Protein AF-A0A8J3EAU2-F1 (afdb_monomer_lite)

Structure (mmCIF, N/CA/C/O backbone):
data_AF-A0A8J3EAU2-F1
#
_entry.id   AF-A0A8J3EAU2-F1
#
loop_
_atom_site.group_PDB
_atom_site.id
_atom_site.type_symbol
_atom_site.label_atom_id
_atom_site.label_alt_id
_atom_site.label_comp_id
_atom_site.label_asym_id
_atom_site.label_entity_id
_atom_site.label_seq_id
_atom_site.pdbx_PDB_ins_code
_atom_site.Cartn_x
_atom_site.Cartn_y
_atom_site.Cartn_z
_atom_site.occupancy
_atom_site.B_iso_or_equiv
_atom_site.auth_seq_id
_atom_site.auth_comp_id
_atom_site.auth_asym_id
_atom_site.auth_atom_id
_atom_site.pdbx_PDB_model_num
ATOM 1 N N . MET A 1 1 ? 28.175 -6.097 4.052 1.00 49.31 1 MET A N 1
ATOM 2 C CA . MET A 1 1 ? 29.364 -5.617 4.802 1.00 49.31 1 MET A CA 1
ATOM 3 C C . MET A 1 1 ? 29.537 -6.411 6.104 1.00 49.31 1 MET A C 1
ATOM 5 O O . MET A 1 1 ? 28.562 -6.975 6.589 1.00 49.31 1 MET A O 1
ATOM 9 N N . THR A 1 2 ? 30.752 -6.514 6.657 1.00 56.84 2 THR A N 1
ATOM 10 C CA . THR A 1 2 ? 31.037 -7.210 7.935 1.00 56.84 2 THR A CA 1
ATOM 11 C C . THR A 1 2 ? 30.668 -6.339 9.136 1.00 56.84 2 THR A C 1
ATOM 13 O O . THR A 1 2 ? 31.086 -5.190 9.189 1.00 56.84 2 THR A O 1
ATOM 16 N N . ALA A 1 3 ? 29.926 -6.884 10.106 1.00 70.44 3 ALA A N 1
ATOM 17 C CA . ALA A 1 3 ? 29.539 -6.151 11.314 1.00 70.44 3 ALA A CA 1
ATOM 18 C C . ALA A 1 3 ? 30.716 -5.961 12.287 1.00 70.44 3 ALA A C 1
ATOM 20 O O . ALA A 1 3 ? 31.473 -6.904 12.548 1.00 70.44 3 ALA A O 1
ATOM 21 N N . THR A 1 4 ? 30.821 -4.774 12.878 1.00 84.69 4 THR A N 1
ATOM 22 C CA . THR A 1 4 ? 31.788 -4.456 13.935 1.00 84.69 4 THR A CA 1
ATOM 23 C C . THR A 1 4 ? 31.389 -5.163 15.233 1.00 84.69 4 THR A C 1
ATOM 25 O O . THR A 1 4 ? 30.247 -5.066 15.675 1.00 84.69 4 THR A O 1
ATOM 28 N N . ARG A 1 5 ? 32.314 -5.897 15.866 1.00 83.25 5 ARG A N 1
ATOM 29 C CA . ARG A 1 5 ? 32.071 -6.547 17.168 1.00 83.25 5 ARG A CA 1
ATOM 30 C C . ARG A 1 5 ? 32.651 -5.711 18.302 1.00 83.25 5 ARG A C 1
ATOM 32 O O . ARG A 1 5 ? 33.846 -5.432 18.298 1.00 83.25 5 ARG A O 1
ATOM 39 N N . LEU A 1 6 ? 31.816 -5.388 19.282 1.00 87.50 6 LEU A N 1
ATOM 40 C CA . LEU A 1 6 ? 32.158 -4.608 20.468 1.00 87.50 6 LEU A CA 1
ATOM 41 C C . LEU A 1 6 ? 31.925 -5.442 21.739 1.00 87.50 6 LEU A C 1
ATOM 43 O O . LEU A 1 6 ? 31.103 -6.366 21.757 1.00 87.50 6 LEU A O 1
ATOM 47 N N . ARG A 1 7 ? 32.669 -5.125 22.802 1.00 85.75 7 ARG A N 1
ATOM 48 C CA . ARG A 1 7 ? 32.515 -5.715 24.138 1.00 85.75 7 ARG A CA 1
ATOM 49 C C . ARG A 1 7 ? 32.552 -4.625 25.204 1.00 85.75 7 ARG A C 1
ATOM 51 O O . ARG A 1 7 ? 33.461 -3.800 25.158 1.00 85.75 7 ARG A O 1
ATOM 58 N N . ALA A 1 8 ? 31.604 -4.674 26.135 1.00 79.75 8 ALA A N 1
ATOM 59 C CA . ALA A 1 8 ? 31.611 -3.881 27.362 1.00 79.75 8 ALA A CA 1
ATOM 60 C C . ALA A 1 8 ? 32.767 -4.323 28.283 1.00 79.75 8 ALA A C 1
ATOM 62 O O . ALA A 1 8 ? 33.193 -5.488 28.233 1.00 79.75 8 ALA A O 1
ATOM 63 N N . THR A 1 9 ? 33.297 -3.382 29.058 1.00 81.81 9 THR A N 1
ATOM 64 C CA . THR A 1 9 ? 34.273 -3.576 30.133 1.00 81.81 9 THR A CA 1
ATOM 65 C C . THR A 1 9 ? 33.568 -3.914 31.454 1.00 81.81 9 THR A C 1
ATOM 67 O O . THR A 1 9 ? 32.358 -4.102 31.491 1.00 81.81 9 THR A O 1
ATOM 70 N N . ASP A 1 10 ? 34.320 -4.072 32.547 1.00 76.25 10 ASP A N 1
ATOM 71 C CA . ASP A 1 10 ? 33.714 -4.250 33.869 1.00 76.25 10 ASP A CA 1
ATOM 72 C C . ASP A 1 10 ? 33.200 -2.890 34.380 1.00 76.25 10 ASP A C 1
ATOM 74 O O . ASP A 1 10 ? 33.997 -2.025 34.755 1.00 76.25 10 ASP A O 1
ATOM 78 N N . GLY A 1 11 ? 31.879 -2.706 34.434 1.00 74.31 11 GLY A N 1
ATOM 79 C CA . GLY A 1 11 ? 31.237 -1.472 34.899 1.00 74.31 11 GLY A CA 1
ATOM 80 C C . GLY A 1 11 ? 30.282 -0.886 33.861 1.00 74.31 11 GLY A C 1
ATOM 81 O O . GLY A 1 11 ? 29.874 -1.581 32.948 1.00 74.31 11 GLY A O 1
ATOM 82 N N . ALA A 1 12 ? 29.896 0.381 34.036 1.00 83.56 12 ALA A N 1
ATOM 83 C CA . ALA A 1 12 ? 28.970 1.065 33.132 1.00 83.56 12 ALA A CA 1
ATOM 84 C C . ALA A 1 12 ? 29.680 1.576 31.870 1.00 83.56 12 ALA A C 1
ATOM 86 O O . ALA A 1 12 ? 30.533 2.465 31.972 1.00 83.56 12 ALA A O 1
ATOM 87 N N . ASP A 1 13 ? 29.285 1.077 30.696 1.00 85.62 13 ASP A N 1
ATOM 88 C CA . ASP A 1 13 ? 29.768 1.546 29.397 1.00 85.62 13 ASP A CA 1
ATOM 89 C C . ASP A 1 13 ? 28.724 2.383 28.632 1.00 85.62 13 ASP A C 1
ATOM 91 O O . ASP A 1 13 ? 27.511 2.295 28.834 1.00 85.62 13 ASP A O 1
ATOM 95 N N . SER A 1 14 ? 29.200 3.229 27.714 1.00 87.75 14 SER A N 1
ATOM 96 C CA . SER A 1 14 ? 28.341 4.007 26.815 1.00 87.75 14 SER A CA 1
ATOM 97 C C . SER A 1 14 ? 28.813 3.870 25.374 1.00 87.75 14 SER A C 1
ATOM 99 O O . SER A 1 14 ? 29.964 4.182 25.056 1.00 87.75 14 SER A O 1
ATOM 101 N N . PHE A 1 15 ? 27.921 3.401 24.500 1.00 88.56 15 PHE A N 1
ATOM 102 C CA . PHE A 1 15 ? 28.188 3.199 23.080 1.00 88.56 15 PHE A CA 1
ATOM 103 C C . PHE A 1 15 ? 27.396 4.216 22.254 1.00 88.56 15 PHE A C 1
ATOM 105 O O . PHE A 1 15 ? 26.166 4.181 22.211 1.00 88.56 15 PHE A O 1
ATOM 112 N N . ALA A 1 16 ? 28.107 5.122 21.586 1.00 86.44 16 ALA A N 1
ATOM 113 C CA . ALA A 1 16 ? 27.508 6.122 20.711 1.00 86.44 16 ALA A CA 1
ATOM 114 C C . ALA A 1 16 ? 27.611 5.687 19.247 1.00 86.44 16 ALA A C 1
ATOM 116 O O . ALA A 1 16 ? 28.679 5.262 18.808 1.00 86.44 16 ALA A O 1
ATOM 117 N N . PHE A 1 17 ? 26.511 5.839 18.515 1.00 82.69 17 PHE A N 1
ATOM 118 C CA . PHE A 1 17 ? 26.406 5.515 17.098 1.00 82.69 17 PHE A CA 1
ATOM 119 C C . PHE A 1 17 ? 25.820 6.701 16.327 1.00 82.69 17 PHE A C 1
ATOM 121 O O . PHE A 1 17 ? 24.907 7.385 16.801 1.00 82.69 17 PHE A O 1
ATOM 128 N N . ALA A 1 18 ? 26.351 6.944 15.135 1.00 78.81 18 ALA A N 1
ATOM 129 C CA . ALA A 1 18 ? 25.904 7.961 14.199 1.00 78.81 18 ALA A CA 1
ATOM 130 C C . ALA A 1 18 ? 25.488 7.320 12.871 1.00 78.81 18 ALA A C 1
ATOM 132 O O . ALA A 1 18 ? 26.007 6.278 12.483 1.00 78.81 18 ALA A O 1
ATOM 133 N N . ALA A 1 19 ? 24.557 7.957 12.158 1.00 72.88 19 ALA A N 1
ATOM 134 C CA . ALA A 1 19 ? 24.123 7.482 10.847 1.00 72.88 19 ALA A CA 1
ATOM 135 C C . ALA A 1 19 ? 25.327 7.244 9.912 1.00 72.88 19 ALA A C 1
ATOM 137 O O . ALA A 1 19 ? 26.183 8.122 9.764 1.00 72.88 19 ALA A O 1
ATOM 138 N N . GLY A 1 20 ? 25.379 6.067 9.289 1.00 74.81 20 GLY A N 1
ATOM 139 C CA . GLY A 1 20 ? 26.486 5.597 8.457 1.00 74.81 20 GLY A CA 1
ATOM 140 C C . GLY A 1 20 ? 27.538 4.744 9.178 1.00 74.81 20 GLY A C 1
ATOM 141 O O . GLY A 1 20 ? 28.442 4.238 8.509 1.00 74.81 20 GLY A O 1
ATOM 142 N N . ASP A 1 21 ? 27.439 4.545 10.497 1.00 80.19 21 ASP A N 1
ATOM 143 C CA . ASP A 1 21 ? 28.338 3.653 11.253 1.00 80.19 21 ASP A CA 1
ATOM 144 C C . ASP A 1 21 ? 28.083 2.157 10.961 1.00 80.19 21 ASP A C 1
ATOM 146 O O . ASP A 1 21 ? 28.929 1.299 11.246 1.00 80.19 21 ASP A O 1
ATOM 150 N N . GLY A 1 22 ? 26.947 1.825 10.342 1.00 79.94 22 GLY A N 1
ATOM 151 C CA . GLY A 1 22 ? 26.627 0.497 9.843 1.00 79.94 22 GLY A CA 1
ATOM 152 C C . GLY A 1 22 ? 26.307 -0.522 10.939 1.00 79.94 22 GLY A C 1
ATOM 153 O O . GLY A 1 22 ? 25.713 -0.235 11.979 1.00 79.94 22 GLY A O 1
ATOM 154 N N . ARG A 1 23 ? 26.654 -1.789 10.704 1.00 85.50 23 ARG A N 1
ATOM 155 C CA . ARG A 1 23 ? 26.230 -2.892 11.582 1.00 85.50 23 ARG A CA 1
ATOM 156 C C . ARG A 1 23 ? 27.198 -3.082 12.749 1.00 85.50 23 ARG A C 1
ATOM 158 O O . ARG A 1 23 ? 28.385 -3.333 12.532 1.00 85.50 23 ARG A O 1
ATOM 165 N N . ALA A 1 24 ? 26.678 -3.120 13.972 1.00 87.00 24 ALA A N 1
ATOM 166 C CA . ALA A 1 24 ? 27.422 -3.464 15.180 1.00 87.00 24 ALA A CA 1
ATOM 167 C C . ALA A 1 24 ? 26.793 -4.643 15.945 1.00 87.00 24 ALA A C 1
ATOM 169 O O . ALA A 1 24 ? 25.589 -4.893 15.882 1.00 87.00 24 ALA A O 1
ATOM 170 N N . VAL A 1 25 ? 27.616 -5.385 16.689 1.00 87.69 25 VAL A N 1
ATOM 171 C CA . VAL A 1 25 ? 27.178 -6.426 17.631 1.00 87.69 25 VAL A CA 1
ATOM 172 C C . VAL A 1 25 ? 27.886 -6.224 18.965 1.00 87.69 25 VAL A C 1
ATOM 174 O O . VAL A 1 25 ? 29.115 -6.301 19.009 1.00 87.69 25 VAL A O 1
ATOM 177 N N . ILE A 1 26 ? 27.129 -6.031 20.047 1.00 89.75 26 ILE A N 1
ATOM 178 C CA . ILE A 1 26 ? 27.661 -5.941 21.415 1.00 89.75 26 ILE A CA 1
ATOM 179 C C . ILE A 1 26 ? 27.344 -7.250 22.134 1.00 89.75 26 ILE A C 1
ATOM 181 O O . ILE A 1 26 ? 26.183 -7.586 22.330 1.00 89.75 26 ILE A O 1
ATOM 185 N N . THR A 1 27 ? 28.366 -8.032 22.486 1.00 83.81 27 THR A N 1
ATOM 186 C CA . THR A 1 27 ? 28.166 -9.430 22.930 1.00 83.81 27 THR A CA 1
ATOM 187 C C . THR A 1 27 ? 27.911 -9.622 24.429 1.00 83.81 27 THR A C 1
ATOM 189 O O . THR A 1 27 ? 27.733 -10.759 24.855 1.00 83.81 27 THR A O 1
ATOM 192 N N . ASN A 1 28 ? 27.965 -8.558 25.230 1.00 85.50 28 ASN A N 1
ATOM 193 C CA . ASN A 1 28 ? 27.852 -8.600 26.694 1.00 85.50 28 ASN A CA 1
ATOM 194 C C . ASN A 1 28 ? 27.227 -7.318 27.268 1.00 85.50 28 ASN A C 1
ATOM 196 O O . ASN A 1 28 ? 27.678 -6.843 28.299 1.00 85.50 28 ASN A O 1
ATOM 200 N N . PHE A 1 29 ? 26.247 -6.750 26.566 1.00 89.62 29 PHE A N 1
ATOM 201 C CA . PHE A 1 29 ? 25.547 -5.549 27.018 1.00 89.62 29 PHE A CA 1
ATOM 202 C C . PHE A 1 29 ? 24.717 -5.851 28.276 1.00 89.62 29 PHE A C 1
ATOM 204 O O . PHE A 1 29 ? 23.877 -6.754 28.248 1.00 89.62 29 PHE A O 1
ATOM 211 N N . GLU A 1 30 ? 24.934 -5.106 29.358 1.00 87.50 30 GLU A N 1
ATOM 212 C CA . GLU A 1 30 ? 24.215 -5.251 30.625 1.00 87.50 30 GLU A CA 1
ATOM 213 C C . GLU A 1 30 ? 23.144 -4.159 30.780 1.00 87.50 30 GLU A C 1
ATOM 215 O O . GLU A 1 30 ? 23.428 -2.978 30.976 1.00 87.50 30 GLU A O 1
ATOM 220 N N . VAL A 1 31 ? 21.871 -4.557 30.702 1.00 83.75 31 VAL A N 1
ATOM 221 C CA . VAL A 1 31 ? 20.730 -3.636 30.813 1.00 83.75 31 VAL A CA 1
ATOM 222 C C . VAL A 1 31 ? 20.717 -2.958 32.183 1.00 83.75 31 VAL A C 1
ATOM 224 O O . VAL A 1 31 ? 20.753 -3.620 33.218 1.00 83.75 31 VAL A O 1
ATOM 227 N N . GLY A 1 32 ? 20.608 -1.628 32.188 1.00 79.94 32 GLY A N 1
ATOM 228 C CA . GLY A 1 32 ? 20.618 -0.823 33.411 1.00 79.94 32 GLY A CA 1
ATOM 229 C C . GLY A 1 32 ? 22.017 -0.479 33.931 1.00 79.94 32 GLY A C 1
ATOM 230 O O . GLY A 1 32 ? 22.116 0.316 34.867 1.00 79.94 32 GLY A O 1
ATOM 231 N N . VAL A 1 33 ? 23.069 -1.023 33.314 1.00 83.75 33 VAL A N 1
ATOM 232 C CA . VAL A 1 33 ? 24.478 -0.695 33.578 1.00 83.75 33 VAL A CA 1
ATOM 233 C C . VAL A 1 33 ? 25.083 0.010 32.364 1.00 83.75 33 VAL A C 1
ATOM 235 O O . VAL A 1 33 ? 25.618 1.108 32.507 1.00 83.75 33 VAL A O 1
ATOM 238 N N . ASP A 1 34 ? 24.909 -0.568 31.177 1.00 88.94 34 ASP A N 1
ATOM 239 C CA . ASP A 1 34 ? 25.368 -0.021 29.903 1.00 88.94 34 ASP A CA 1
ATOM 240 C C . ASP A 1 34 ? 24.315 0.871 29.234 1.00 88.94 34 ASP A C 1
ATOM 242 O O . ASP A 1 34 ? 23.118 0.792 29.523 1.00 88.94 34 ASP A O 1
ATOM 246 N N . SER A 1 35 ? 24.762 1.715 28.300 1.00 89.25 35 SER A N 1
ATOM 247 C CA . SER A 1 35 ? 23.902 2.639 27.550 1.00 89.25 35 SER A CA 1
ATOM 248 C C . SER A 1 35 ? 24.251 2.733 26.061 1.00 89.25 35 SER A C 1
ATOM 250 O O . SER A 1 35 ? 25.411 2.607 25.663 1.00 89.25 35 SER A O 1
ATOM 252 N N . LEU A 1 36 ? 23.238 2.992 25.235 1.00 88.88 36 LEU A N 1
ATOM 253 C CA . LEU A 1 36 ? 23.335 3.320 23.812 1.00 88.88 36 LEU A CA 1
ATOM 254 C C . LEU A 1 36 ? 22.959 4.791 23.581 1.00 88.88 36 LEU A C 1
ATOM 256 O O . LEU A 1 36 ? 22.114 5.335 24.286 1.00 88.88 36 LEU A O 1
ATOM 260 N N . ALA A 1 37 ? 23.547 5.429 22.569 1.00 81.62 37 ALA A N 1
ATOM 261 C CA . ALA A 1 37 ? 23.167 6.777 22.143 1.00 81.62 37 ALA A CA 1
ATOM 262 C C . ALA A 1 37 ? 23.139 6.893 20.610 1.00 81.62 37 ALA A C 1
ATOM 264 O O . ALA A 1 37 ? 24.167 6.695 19.964 1.00 81.62 37 ALA A O 1
ATOM 265 N N . SER A 1 38 ? 21.988 7.264 20.036 1.00 69.00 38 SER A N 1
ATOM 266 C CA . SER A 1 38 ? 21.753 7.390 18.582 1.00 69.00 38 SER A CA 1
ATOM 267 C C . SER A 1 38 ? 21.760 8.830 18.045 1.00 69.00 38 SER A C 1
ATOM 269 O O . SER A 1 38 ? 21.037 9.152 17.101 1.00 69.00 38 SER A O 1
ATOM 271 N N . GLY A 1 39 ? 22.534 9.741 18.642 1.00 61.12 39 GLY A N 1
ATOM 272 C CA . GLY A 1 39 ? 22.592 11.138 18.186 1.00 61.12 39 GLY A CA 1
ATOM 273 C C . GLY A 1 39 ? 21.199 11.802 18.057 1.00 61.12 39 GLY A C 1
ATOM 274 O O . GLY A 1 39 ? 20.308 11.501 18.849 1.00 61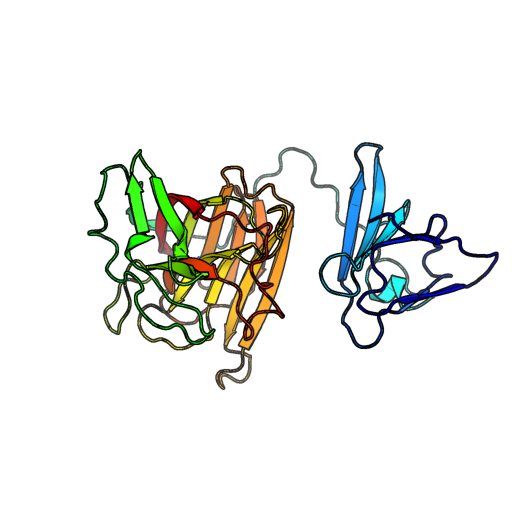.12 39 GLY A O 1
ATOM 275 N N . PRO A 1 40 ? 20.975 12.722 17.096 1.00 50.88 40 PRO A N 1
ATOM 276 C CA . PRO A 1 40 ? 19.679 13.387 16.909 1.00 50.88 40 PRO A CA 1
ATOM 277 C C . PRO A 1 40 ? 18.624 12.511 16.208 1.00 50.88 40 PRO A C 1
ATOM 279 O O . PRO A 1 40 ? 17.483 12.945 16.060 1.00 50.88 40 PRO A O 1
ATOM 282 N N . TYR A 1 41 ? 18.991 11.312 15.751 1.00 51.06 41 TYR A N 1
ATOM 283 C CA . TYR A 1 41 ? 18.098 10.419 15.024 1.00 51.06 41 TYR A CA 1
ATOM 284 C C . TYR A 1 41 ? 17.351 9.535 16.026 1.00 51.06 41 TYR A C 1
ATOM 286 O O . TYR A 1 41 ? 17.941 8.940 16.931 1.00 51.06 41 TYR A O 1
ATOM 294 N N . GLY A 1 42 ? 16.024 9.487 15.914 1.00 55.47 42 GLY A N 1
ATOM 295 C CA . GLY A 1 42 ? 15.215 8.625 16.766 1.00 55.47 42 GLY A CA 1
ATOM 296 C C . GLY A 1 42 ? 15.585 7.159 16.540 1.00 55.47 42 GLY A C 1
ATOM 297 O O . GLY A 1 42 ? 15.490 6.681 15.416 1.00 55.47 42 GLY A O 1
ATOM 298 N N . ALA A 1 43 ? 16.008 6.452 17.588 1.00 63.19 43 ALA A N 1
ATOM 299 C CA . ALA A 1 43 ? 16.231 5.015 17.516 1.00 63.19 43 ALA A CA 1
ATOM 300 C C . ALA A 1 43 ? 14.937 4.215 17.703 1.00 63.19 43 ALA A C 1
ATOM 302 O O . ALA A 1 43 ? 14.033 4.625 18.435 1.00 63.19 43 ALA A O 1
ATOM 303 N N . VAL A 1 44 ? 14.884 3.038 17.083 1.00 64.25 44 VAL A N 1
ATOM 304 C CA . VAL A 1 44 ? 13.821 2.042 17.268 1.00 64.25 44 VAL A CA 1
ATOM 305 C C . VAL A 1 44 ? 14.432 0.782 17.870 1.00 64.25 44 VAL A C 1
ATOM 307 O O . VAL A 1 44 ? 15.483 0.319 17.423 1.00 64.25 44 VAL A O 1
ATOM 310 N N . VAL A 1 45 ? 13.762 0.215 18.874 1.00 62.09 45 VAL A N 1
ATOM 311 C CA . VAL A 1 45 ? 14.174 -1.029 19.535 1.00 62.09 45 VAL A CA 1
ATOM 312 C C . VAL A 1 45 ? 13.220 -2.148 19.173 1.00 62.09 45 VAL A C 1
ATOM 314 O O . VAL A 1 45 ? 12.008 -1.983 19.271 1.00 62.09 45 VAL A O 1
ATOM 317 N N . ARG A 1 46 ? 13.778 -3.285 18.763 1.00 59.53 46 ARG A N 1
ATOM 318 C CA . ARG A 1 46 ? 13.055 -4.531 18.492 1.00 59.53 46 ARG A CA 1
ATOM 319 C C . ARG A 1 46 ? 13.735 -5.693 19.185 1.00 59.53 46 ARG A C 1
ATOM 321 O O . ARG A 1 46 ? 14.929 -5.640 19.444 1.00 59.53 46 ARG A O 1
ATOM 328 N N . GLU A 1 47 ? 13.006 -6.767 19.419 1.00 56.41 47 GLU A N 1
ATOM 329 C CA . GLU A 1 47 ? 13.564 -8.049 19.835 1.00 56.41 47 GLU A CA 1
ATOM 330 C C . GLU A 1 47 ? 13.359 -9.068 18.720 1.00 56.41 47 GLU A C 1
ATOM 332 O O . GLU A 1 47 ? 12.290 -9.124 18.123 1.00 56.41 47 GLU A O 1
ATOM 337 N N . VAL A 1 48 ? 14.389 -9.862 18.438 1.00 54.91 48 VAL A N 1
ATOM 338 C CA . VAL A 1 48 ? 14.331 -10.973 17.488 1.00 54.91 48 VAL A CA 1
ATOM 339 C C . VAL A 1 48 ? 14.748 -12.243 18.209 1.00 54.91 48 VAL A C 1
ATOM 341 O O . VAL A 1 48 ? 15.876 -12.337 18.693 1.00 54.91 48 VAL A O 1
ATOM 344 N N . ILE A 1 49 ? 13.877 -13.245 18.249 1.00 53.66 49 ILE A N 1
ATOM 345 C CA . ILE A 1 49 ? 14.231 -14.575 18.751 1.00 53.66 49 ILE A CA 1
ATOM 346 C C . ILE A 1 49 ? 14.882 -15.350 17.606 1.00 53.66 49 ILE A C 1
ATOM 348 O O . ILE A 1 49 ? 14.270 -15.585 16.567 1.00 53.66 49 ILE A O 1
ATOM 352 N N . ARG A 1 50 ? 16.151 -15.735 17.765 1.00 49.47 50 ARG A N 1
ATOM 353 C CA . ARG A 1 50 ? 16.847 -16.544 16.757 1.00 49.47 50 ARG A CA 1
ATOM 354 C C . ARG A 1 50 ? 16.400 -18.002 16.802 1.00 49.47 50 ARG A C 1
ATOM 356 O O . ARG A 1 50 ? 15.933 -18.494 17.823 1.00 49.47 50 ARG A O 1
ATOM 363 N N . ALA A 1 51 ? 16.652 -18.729 15.713 1.00 30.02 51 ALA A N 1
ATOM 364 C CA . ALA A 1 51 ? 16.393 -20.169 15.604 1.00 30.02 51 ALA A CA 1
ATOM 365 C C . ALA A 1 51 ? 17.117 -21.031 16.666 1.00 30.02 51 ALA A C 1
ATOM 367 O O . ALA A 1 51 ? 16.734 -22.176 16.890 1.00 30.02 51 ALA A O 1
ATOM 368 N N . ASP A 1 52 ? 18.155 -20.500 17.322 1.00 48.44 52 ASP A N 1
ATOM 369 C CA . ASP A 1 52 ? 18.850 -21.130 18.454 1.00 48.44 52 ASP A CA 1
ATOM 370 C C . ASP A 1 52 ? 18.207 -20.819 19.824 1.00 48.44 52 ASP A C 1
ATOM 372 O O . ASP A 1 52 ? 18.715 -21.255 20.858 1.00 48.44 52 ASP A O 1
ATOM 376 N N . GLY A 1 53 ? 17.087 -20.090 19.838 1.00 50.47 53 GLY A N 1
ATOM 377 C CA . GLY A 1 53 ? 16.344 -19.692 21.032 1.00 50.47 53 GLY A CA 1
ATOM 378 C C . GLY A 1 53 ? 16.970 -18.532 21.808 1.00 50.47 53 GLY A C 1
ATOM 379 O O . GLY A 1 53 ? 16.448 -18.167 22.859 1.00 50.47 53 GLY A O 1
ATOM 380 N N . VAL A 1 54 ? 18.076 -17.946 21.331 1.00 61.56 54 VAL A N 1
ATOM 381 C CA . VAL A 1 54 ? 18.702 -16.796 21.991 1.00 61.56 54 VAL A CA 1
ATOM 382 C C . VAL A 1 54 ? 18.043 -15.509 21.482 1.00 61.56 54 VAL A C 1
ATOM 384 O O . VAL A 1 54 ? 18.135 -15.216 20.283 1.00 61.56 54 VAL A O 1
ATOM 387 N N . PRO A 1 55 ? 17.396 -14.714 22.354 1.00 69.00 55 PRO A N 1
ATOM 388 C CA . PRO A 1 55 ? 16.831 -13.440 21.943 1.00 69.00 55 PRO A CA 1
ATOM 389 C C . PRO A 1 55 ? 17.947 -12.463 21.580 1.00 69.00 55 PRO A C 1
ATOM 391 O O . PRO A 1 55 ? 19.043 -12.490 22.143 1.00 69.00 55 PRO A O 1
ATOM 394 N N . VAL A 1 56 ? 17.687 -11.607 20.604 1.00 73.62 56 VAL A N 1
ATOM 395 C CA . VAL A 1 56 ? 18.591 -10.552 20.169 1.00 73.62 56 VAL A CA 1
ATOM 396 C C . VAL A 1 56 ? 17.804 -9.266 20.053 1.00 73.62 56 VAL A C 1
ATOM 398 O O . VAL A 1 56 ? 17.029 -9.091 19.116 1.00 73.62 56 VAL A O 1
ATOM 401 N N . THR A 1 57 ? 18.058 -8.325 20.953 1.00 82.44 57 THR A N 1
ATOM 402 C CA . THR A 1 57 ? 17.561 -6.964 20.780 1.00 82.44 57 THR A CA 1
ATOM 403 C C . THR A 1 57 ? 18.299 -6.274 19.631 1.00 82.44 57 THR A C 1
ATOM 405 O O . THR A 1 57 ? 19.528 -6.292 19.555 1.00 82.44 57 THR A O 1
ATOM 408 N N . ILE A 1 58 ? 17.550 -5.667 18.718 1.00 80.44 58 ILE A N 1
ATOM 409 C CA . ILE A 1 58 ? 18.034 -4.833 17.625 1.00 80.44 58 ILE A CA 1
ATOM 410 C C . ILE A 1 58 ? 17.704 -3.380 17.953 1.00 80.44 58 ILE A C 1
ATOM 412 O O . ILE A 1 58 ? 16.539 -3.018 18.093 1.00 80.44 58 ILE A O 1
ATOM 416 N N . TYR A 1 59 ? 18.734 -2.548 18.037 1.00 83.44 59 TYR A N 1
ATOM 417 C CA . TYR A 1 59 ? 18.634 -1.102 18.185 1.00 83.44 59 TYR A CA 1
ATOM 418 C C . TYR A 1 59 ? 19.013 -0.461 16.846 1.00 83.44 59 TYR A C 1
ATOM 420 O O . TYR A 1 59 ? 20.181 -0.473 16.453 1.00 83.44 59 TYR A O 1
ATOM 428 N N . ARG A 1 60 ? 18.018 0.030 16.102 1.00 80.44 60 ARG A N 1
ATOM 429 C CA . ARG A 1 60 ? 18.215 0.717 14.818 1.00 80.44 60 ARG A CA 1
ATOM 430 C C . ARG A 1 60 ? 18.343 2.212 15.074 1.00 80.44 60 ARG A C 1
ATOM 432 O O . ARG A 1 60 ? 17.455 2.786 15.695 1.00 80.44 60 ARG A O 1
ATOM 439 N N . TYR A 1 61 ? 19.428 2.817 14.600 1.00 74.50 61 TYR A N 1
ATOM 440 C CA . TYR A 1 61 ? 19.801 4.207 14.904 1.00 74.50 61 TYR A CA 1
ATOM 441 C C . TYR A 1 61 ? 19.963 5.089 13.654 1.00 74.50 61 TYR A C 1
ATOM 443 O O . TYR A 1 61 ? 20.406 6.232 13.752 1.00 74.50 61 TYR A O 1
ATOM 451 N N . GLY A 1 62 ? 19.597 4.561 12.487 1.00 64.44 62 GLY A N 1
ATOM 452 C CA . GLY A 1 62 ? 19.682 5.227 11.192 1.00 64.44 62 GLY A CA 1
ATOM 453 C C . GLY A 1 62 ? 18.973 4.424 10.099 1.00 64.44 62 GLY A C 1
ATOM 454 O O . GLY A 1 62 ? 18.205 3.499 10.388 1.00 64.44 62 GLY A O 1
ATOM 455 N N . TRP A 1 63 ? 19.234 4.783 8.843 1.00 60.34 63 TRP A N 1
ATOM 456 C CA . TRP A 1 63 ? 18.659 4.135 7.661 1.00 60.34 63 TRP A CA 1
ATOM 457 C C . TRP A 1 63 ? 19.572 3.017 7.137 1.00 60.34 63 TRP A C 1
ATOM 459 O O . TRP A 1 63 ? 20.772 2.996 7.408 1.00 60.34 63 TRP A O 1
ATOM 469 N N . GLY A 1 64 ? 19.012 2.078 6.371 1.00 67.31 64 GLY A N 1
ATOM 470 C CA . GLY A 1 64 ? 19.779 0.980 5.774 1.00 67.31 64 GLY A CA 1
ATOM 471 C C . GLY A 1 64 ? 20.440 0.066 6.816 1.00 67.31 64 GLY A C 1
ATOM 472 O O . GLY A 1 64 ? 19.759 -0.597 7.598 1.00 67.31 64 GLY A O 1
ATOM 473 N N . ASP A 1 65 ? 21.775 0.021 6.813 1.00 72.12 65 ASP A N 1
ATOM 474 C CA . ASP A 1 65 ? 22.593 -0.930 7.581 1.00 72.12 65 ASP A CA 1
ATOM 475 C C . ASP A 1 65 ? 22.902 -0.510 9.034 1.00 72.12 65 ASP A C 1
ATOM 477 O O . ASP A 1 65 ? 23.602 -1.238 9.744 1.00 72.12 65 ASP A O 1
ATOM 481 N N . ASP A 1 66 ? 22.374 0.621 9.501 1.00 80.38 66 ASP A N 1
ATOM 482 C CA . ASP A 1 66 ? 22.649 1.204 10.822 1.00 80.38 66 ASP A CA 1
ATOM 483 C C . ASP A 1 66 ? 21.889 0.497 11.958 1.00 80.38 66 ASP A C 1
ATOM 485 O O . ASP A 1 66 ? 20.851 0.951 12.459 1.00 80.38 66 ASP A O 1
ATOM 489 N N . VAL A 1 67 ? 22.413 -0.657 12.378 1.00 84.25 67 VAL A N 1
ATOM 490 C CA . VAL A 1 67 ? 21.825 -1.488 13.438 1.00 84.25 67 VAL A CA 1
ATOM 491 C C . VAL A 1 67 ? 22.857 -1.969 14.449 1.00 84.25 67 VAL A C 1
ATOM 493 O O . VAL A 1 67 ? 23.920 -2.476 14.094 1.00 84.25 67 VAL A O 1
ATOM 496 N N . VAL A 1 68 ? 22.504 -1.906 15.731 1.00 88.38 68 VAL A N 1
ATOM 497 C CA . VAL A 1 68 ? 23.213 -2.589 16.817 1.00 88.38 68 VAL A CA 1
ATOM 498 C C . VAL A 1 68 ? 22.426 -3.833 17.200 1.00 88.38 68 VAL A C 1
ATOM 500 O O . VAL A 1 68 ? 21.231 -3.766 17.469 1.00 88.38 68 VAL A O 1
ATOM 503 N N . ARG A 1 69 ? 23.092 -4.985 17.244 1.00 88.50 69 ARG A N 1
ATOM 504 C CA . ARG A 1 69 ? 22.526 -6.236 17.759 1.00 88.50 69 ARG A CA 1
ATOM 505 C C . ARG A 1 69 ? 23.078 -6.514 19.150 1.00 88.50 69 ARG A C 1
ATOM 507 O O . ARG A 1 69 ? 24.295 -6.497 19.337 1.00 88.50 69 ARG A O 1
ATOM 514 N N . LEU A 1 70 ? 22.193 -6.844 20.080 1.00 88.62 70 LEU A N 1
ATOM 515 C CA . LEU A 1 70 ? 22.487 -7.173 21.470 1.00 88.62 70 LEU A CA 1
ATOM 516 C C . LEU A 1 70 ? 22.039 -8.619 21.751 1.00 88.62 70 LEU A C 1
ATOM 518 O O . LEU A 1 70 ? 20.901 -8.855 22.162 1.00 88.62 70 LEU A O 1
ATOM 522 N N . PRO A 1 71 ? 22.879 -9.627 21.464 1.00 83.00 71 PRO A N 1
ATOM 523 C CA . PRO A 1 71 ? 22.524 -11.013 21.726 1.00 83.00 71 PRO A CA 1
ATOM 524 C C . PRO A 1 71 ? 22.370 -11.279 23.224 1.00 83.00 71 PRO A C 1
ATOM 526 O O . PRO A 1 71 ? 23.211 -10.862 24.014 1.00 83.00 71 PRO A O 1
ATOM 529 N N . GLY A 1 72 ? 21.322 -12.008 23.597 1.00 79.56 72 GLY A N 1
ATOM 530 C CA . GLY A 1 72 ? 20.968 -12.310 24.984 1.00 79.56 72 GLY A CA 1
ATOM 531 C C . GLY A 1 72 ? 20.213 -11.190 25.703 1.00 79.56 72 GLY A C 1
ATOM 532 O O . GLY A 1 72 ? 19.837 -11.382 26.855 1.00 79.56 72 GLY A O 1
ATOM 533 N N . VAL A 1 73 ? 19.980 -10.050 25.044 1.00 81.88 73 VAL A N 1
ATOM 534 C CA . VAL A 1 73 ? 19.136 -8.966 25.560 1.00 81.88 73 VAL A CA 1
ATOM 535 C C . VAL A 1 73 ? 17.717 -9.141 25.020 1.00 81.88 73 VAL A C 1
ATOM 537 O O . VAL A 1 73 ? 17.539 -9.467 23.845 1.00 81.88 73 VAL A O 1
ATOM 540 N N . SER A 1 74 ? 16.728 -8.960 25.897 1.00 81.00 74 SER A N 1
ATOM 541 C CA . SER A 1 74 ? 15.299 -9.143 25.620 1.00 81.00 74 SER A CA 1
ATOM 542 C C . SER A 1 74 ? 14.434 -8.295 26.557 1.00 81.00 74 SER A C 1
ATOM 544 O O . SER A 1 74 ? 14.858 -7.990 27.672 1.00 81.00 74 SER A O 1
ATOM 546 N N . GLY A 1 75 ? 13.203 -7.978 26.158 1.00 73.88 75 GLY A N 1
ATOM 547 C CA . GLY A 1 75 ? 12.174 -7.343 26.980 1.00 73.88 75 GLY A CA 1
ATOM 548 C C . GLY A 1 75 ? 12.476 -5.890 27.336 1.00 73.88 75 GLY A C 1
ATOM 549 O O . GLY A 1 75 ? 12.043 -5.419 28.384 1.00 73.88 75 GLY A O 1
ATOM 550 N N . VAL A 1 76 ? 13.257 -5.200 26.502 1.00 72.31 76 VAL A N 1
ATOM 551 C CA . VAL A 1 76 ? 13.763 -3.850 26.776 1.00 72.31 76 VAL A CA 1
ATOM 552 C C . VAL A 1 76 ? 13.168 -2.809 25.837 1.00 72.31 76 VAL A C 1
ATOM 554 O O . VAL A 1 76 ? 13.048 -3.032 24.633 1.00 72.31 76 VAL A O 1
ATOM 557 N N . THR A 1 77 ? 12.833 -1.642 26.383 1.00 75.94 77 THR A N 1
ATOM 558 C CA . THR A 1 77 ? 12.464 -0.465 25.592 1.00 75.94 77 THR A CA 1
ATOM 559 C C . THR A 1 77 ? 13.702 0.321 25.164 1.00 75.94 77 THR A C 1
ATOM 561 O O . THR A 1 77 ? 14.797 0.166 25.708 1.00 75.94 77 THR A O 1
ATOM 564 N N . ARG A 1 78 ? 13.511 1.239 24.213 1.00 78.69 78 ARG A N 1
ATOM 565 C CA . ARG A 1 78 ? 14.508 2.254 23.850 1.00 78.69 78 ARG A CA 1
ATOM 566 C C . ARG A 1 78 ? 15.041 3.007 25.059 1.00 78.69 78 ARG A C 1
ATOM 568 O O . ARG A 1 78 ? 16.249 3.111 25.228 1.00 78.69 78 ARG A O 1
ATOM 575 N N . GLU A 1 79 ? 14.147 3.488 25.910 1.00 77.56 79 GLU A N 1
ATOM 576 C CA . GLU A 1 79 ? 14.512 4.296 27.074 1.00 77.56 79 GLU A CA 1
ATOM 577 C C . GLU A 1 79 ? 15.412 3.518 28.036 1.00 77.56 79 GLU A C 1
ATOM 579 O O . GLU A 1 79 ? 16.325 4.097 28.610 1.00 77.56 79 GLU A O 1
ATOM 584 N N . GLN A 1 80 ? 15.216 2.204 28.166 1.00 76.75 80 GLN A N 1
ATOM 585 C CA . GLN A 1 80 ? 16.046 1.352 29.024 1.00 76.75 80 GLN A CA 1
ATOM 586 C C . GLN A 1 80 ? 17.430 1.067 28.446 1.00 76.75 80 GLN A C 1
ATOM 588 O O . GLN A 1 80 ? 18.369 0.825 29.200 1.00 76.75 80 GLN A O 1
ATOM 593 N N . LEU A 1 81 ? 17.557 1.080 27.119 1.00 84.25 81 LEU A N 1
ATOM 594 C CA . LEU A 1 81 ? 18.853 0.985 26.458 1.00 84.25 81 LEU A CA 1
ATOM 595 C C . LEU A 1 81 ? 19.593 2.324 26.458 1.00 84.25 81 LEU A C 1
ATOM 597 O O . LEU A 1 81 ? 20.815 2.329 26.413 1.00 84.25 81 LEU A O 1
ATOM 601 N N . GLU A 1 82 ? 18.879 3.447 26.509 1.00 83.44 82 GLU A N 1
ATOM 602 C CA . GLU A 1 82 ? 19.470 4.791 26.489 1.00 83.44 82 GLU A CA 1
ATOM 603 C C . GLU A 1 82 ? 19.729 5.358 27.896 1.00 83.44 82 GLU A C 1
ATOM 605 O O . GLU A 1 82 ? 20.603 6.211 28.059 1.00 83.44 82 GLU A O 1
ATOM 610 N N . GLN A 1 83 ? 19.005 4.892 28.923 1.00 76.25 83 GLN A N 1
ATOM 611 C CA . GLN A 1 83 ? 19.115 5.382 30.299 1.00 76.25 83 GLN A CA 1
ATOM 612 C C . GLN A 1 83 ? 19.390 4.257 31.314 1.00 76.25 83 GLN A C 1
ATOM 614 O O . GLN A 1 83 ? 18.513 3.429 31.579 1.00 76.25 83 GLN A O 1
ATOM 619 N N . PRO A 1 84 ? 20.562 4.255 31.976 1.00 65.19 84 PRO A N 1
ATOM 620 C CA . PRO A 1 84 ? 20.841 3.300 33.041 1.00 65.19 84 PRO A CA 1
ATOM 621 C C . PRO A 1 84 ? 19.944 3.568 34.267 1.00 65.19 84 PRO A C 1
ATOM 623 O O . PRO A 1 84 ? 19.994 4.646 34.862 1.00 65.19 84 PRO A O 1
ATOM 626 N N . GLY A 1 85 ? 19.110 2.583 34.643 1.00 55.09 85 GLY A N 1
ATOM 627 C CA . GLY A 1 85 ? 18.293 2.595 35.873 1.00 55.09 85 GLY A CA 1
ATOM 628 C C . GLY A 1 85 ? 16.778 2.346 35.734 1.00 55.09 85 GLY A C 1
ATOM 629 O O . GLY A 1 85 ? 16.089 2.312 36.755 1.00 55.09 85 GLY A O 1
ATOM 630 N N . GLY A 1 86 ? 16.230 2.161 34.526 1.00 47.69 86 GLY A N 1
ATOM 631 C CA . GLY A 1 86 ? 14.796 1.887 34.318 1.00 47.69 86 GLY A CA 1
ATOM 632 C C . GLY A 1 86 ? 14.412 0.410 34.514 1.00 47.69 86 GLY A C 1
ATOM 633 O O . GLY A 1 86 ? 14.855 -0.450 33.755 1.00 47.69 86 GLY A O 1
ATOM 634 N N . ALA A 1 87 ? 13.570 0.094 35.506 1.00 41.62 87 ALA A N 1
ATOM 635 C CA . ALA A 1 87 ? 13.079 -1.273 35.730 1.00 41.62 87 ALA A CA 1
ATOM 636 C C . ALA A 1 87 ? 12.165 -1.759 34.575 1.00 41.62 87 ALA A C 1
ATOM 638 O O . ALA A 1 87 ? 11.353 -0.967 34.092 1.00 41.62 87 ALA A O 1
ATOM 639 N N . PRO A 1 88 ? 12.257 -3.035 34.143 1.00 37.00 88 PRO A N 1
ATOM 640 C CA . PRO A 1 88 ? 11.488 -3.549 33.010 1.00 37.00 88 PRO A CA 1
ATOM 641 C C . PRO A 1 88 ? 9.990 -3.700 33.310 1.00 37.00 88 PRO A C 1
ATOM 643 O O . PRO A 1 88 ? 9.628 -4.131 34.410 1.00 37.00 88 PRO A O 1
ATOM 646 N N . PRO A 1 89 ? 9.102 -3.381 32.347 1.00 36.84 89 PRO A N 1
ATOM 647 C CA . PRO A 1 89 ? 7.701 -3.768 32.434 1.00 36.84 89 PRO A CA 1
ATOM 648 C C . PRO A 1 89 ? 7.564 -5.296 32.340 1.00 36.84 89 PRO A C 1
ATOM 650 O O . PRO A 1 89 ? 8.408 -5.984 31.767 1.00 36.84 89 PRO A O 1
ATOM 653 N N . ALA A 1 90 ? 6.497 -5.840 32.931 1.00 31.33 90 ALA A N 1
ATOM 654 C CA . ALA A 1 90 ? 6.206 -7.268 32.858 1.00 31.33 90 ALA A CA 1
ATOM 655 C C . ALA A 1 90 ? 6.053 -7.710 31.392 1.00 31.33 90 ALA A C 1
ATOM 657 O O . ALA A 1 90 ? 5.368 -7.043 30.618 1.00 31.33 90 ALA A O 1
ATOM 658 N N . ALA A 1 91 ? 6.686 -8.832 31.036 1.00 30.91 91 ALA A N 1
ATOM 659 C CA . ALA A 1 91 ? 6.595 -9.416 29.704 1.00 30.91 91 ALA A CA 1
ATOM 660 C C . ALA A 1 91 ? 5.120 -9.622 29.296 1.00 30.91 91 ALA A C 1
ATOM 662 O O . ALA A 1 91 ? 4.336 -10.117 30.118 1.00 30.91 91 ALA A O 1
ATOM 663 N N . PRO A 1 92 ? 4.724 -9.278 28.056 1.00 30.92 92 PRO A N 1
ATOM 664 C CA . PRO A 1 92 ? 3.461 -9.753 27.518 1.00 30.92 92 PRO A CA 1
ATOM 665 C C . PRO A 1 92 ? 3.472 -11.286 27.504 1.00 30.92 92 PRO A C 1
ATOM 667 O O . PRO A 1 92 ? 4.506 -11.912 27.271 1.00 30.92 92 PRO A O 1
ATOM 670 N N . ALA A 1 93 ? 2.328 -11.891 27.822 1.00 27.70 93 ALA A N 1
ATOM 671 C CA . ALA A 1 93 ? 2.191 -13.339 27.809 1.00 27.70 93 ALA A CA 1
ATOM 672 C C . ALA A 1 93 ? 2.429 -13.882 26.389 1.00 27.70 93 ALA A C 1
ATOM 674 O O . ALA A 1 93 ? 1.899 -13.344 25.421 1.00 27.70 93 ALA A O 1
ATOM 675 N N . ASP A 1 94 ? 3.222 -14.950 26.315 1.00 26.77 94 ASP A N 1
ATOM 676 C CA . ASP A 1 94 ? 3.488 -15.779 25.136 1.00 26.77 94 ASP A CA 1
ATOM 677 C C . ASP A 1 94 ? 2.188 -16.063 24.346 1.00 26.77 94 ASP A C 1
ATOM 679 O O . ASP A 1 94 ? 1.224 -16.547 24.961 1.00 26.77 94 ASP A O 1
ATOM 683 N N . PRO A 1 95 ? 2.098 -15.778 23.027 1.00 33.94 95 PRO A N 1
ATOM 684 C CA . PRO A 1 95 ? 0.950 -16.182 22.232 1.00 33.94 95 PRO A CA 1
ATOM 685 C C . PRO A 1 95 ? 1.054 -17.690 22.004 1.00 33.94 95 PRO A C 1
ATOM 687 O O . PRO A 1 95 ? 1.572 -18.185 21.005 1.00 33.94 95 PRO A O 1
ATOM 690 N N . GLY A 1 96 ? 0.557 -18.437 22.986 1.00 29.41 96 GLY A N 1
ATOM 691 C CA . GLY A 1 96 ? 0.350 -19.865 22.866 1.00 29.41 96 GLY A CA 1
ATOM 692 C C . GLY A 1 96 ? -0.454 -20.179 21.605 1.00 29.41 96 GLY A C 1
ATOM 693 O O . GLY A 1 96 ? -1.432 -19.512 21.271 1.00 29.41 96 GLY A O 1
ATOM 694 N N . THR A 1 97 ? -0.037 -21.241 20.926 1.00 35.41 97 THR A N 1
ATOM 695 C CA . THR A 1 97 ? -0.747 -21.890 19.824 1.00 35.41 97 THR A CA 1
ATOM 696 C C . THR A 1 97 ? -2.269 -21.913 20.036 1.00 35.41 97 THR A C 1
ATOM 698 O O . THR A 1 97 ? -2.749 -22.545 20.980 1.00 35.41 97 THR A O 1
ATOM 701 N N . GLY A 1 98 ? -3.017 -21.304 19.111 1.00 36.28 98 GLY A N 1
ATOM 702 C CA . GLY A 1 98 ? -4.447 -21.567 18.908 1.00 36.28 98 GLY A CA 1
ATOM 703 C C . GLY A 1 98 ? -5.437 -20.738 19.735 1.00 36.28 98 GLY A C 1
ATOM 704 O O . GLY A 1 98 ? -6.439 -21.286 20.197 1.00 36.28 98 GLY A O 1
ATOM 705 N N . GLY A 1 99 ? -5.198 -19.437 19.908 1.00 27.17 99 GLY A N 1
ATOM 706 C CA . GLY A 1 99 ? -6.191 -18.498 20.440 1.00 27.17 99 GLY A CA 1
ATOM 707 C C . GLY A 1 99 ? -6.944 -17.785 19.319 1.00 27.17 99 GLY A C 1
ATOM 708 O O . GLY A 1 99 ? -6.324 -17.229 18.424 1.00 27.17 99 GLY A O 1
ATOM 709 N N . ALA A 1 100 ? -8.277 -17.805 19.353 1.00 34.03 100 ALA A N 1
ATOM 710 C CA . ALA A 1 100 ? -9.101 -17.027 18.435 1.00 34.03 100 ALA A CA 1
ATOM 711 C C . ALA A 1 100 ? -8.772 -15.527 18.534 1.00 34.03 100 ALA A C 1
ATOM 713 O O . ALA A 1 100 ? -8.663 -14.991 19.640 1.00 34.03 100 ALA A O 1
ATOM 714 N N . VAL A 1 101 ? -8.674 -14.889 17.365 1.00 42.84 101 VAL A N 1
ATOM 715 C CA . VAL A 1 101 ? -8.619 -13.437 17.153 1.00 42.84 101 VAL A CA 1
ATOM 716 C C . VAL A 1 101 ? -9.592 -12.746 18.125 1.00 42.84 101 VAL A C 1
ATOM 718 O O . VAL A 1 101 ? -10.765 -13.143 18.175 1.00 42.84 101 VAL A O 1
ATOM 721 N N . PRO A 1 102 ? -9.158 -11.749 18.926 1.00 40.12 102 PRO A N 1
ATOM 722 C CA . PRO A 1 102 ? -10.096 -10.898 19.653 1.00 40.12 102 PRO A CA 1
ATOM 723 C C . PRO A 1 102 ? -11.076 -10.350 18.616 1.00 40.12 102 PRO A C 1
ATOM 725 O O . PRO A 1 102 ? -10.599 -9.924 17.566 1.00 40.12 102 PRO A O 1
ATOM 728 N N . PRO A 1 103 ? -12.405 -10.384 18.826 1.00 43.69 103 PRO A N 1
ATOM 729 C CA . PRO A 1 103 ? -13.310 -9.897 17.802 1.00 43.69 103 PRO A CA 1
ATOM 730 C C . PRO A 1 103 ? -12.892 -8.464 17.483 1.00 43.69 103 PRO A C 1
ATOM 732 O O . PRO A 1 103 ? -12.875 -7.609 18.370 1.00 43.69 103 PRO A O 1
ATOM 735 N N . GLY A 1 104 ? -12.499 -8.237 16.226 1.00 48.88 104 GLY A N 1
ATOM 736 C CA . GLY A 1 104 ? -12.390 -6.891 15.693 1.00 48.88 104 GLY A CA 1
ATOM 737 C C . GLY A 1 104 ? -13.699 -6.143 15.961 1.00 48.88 104 GLY A C 1
ATOM 738 O O . GLY A 1 104 ? -14.703 -6.770 16.323 1.00 48.88 104 GLY A O 1
ATOM 739 N N . PRO A 1 105 ? -13.706 -4.815 15.809 1.00 54.28 105 PRO A N 1
ATOM 740 C CA . PRO A 1 105 ? -14.871 -4.005 16.119 1.00 54.28 105 PRO A CA 1
ATOM 741 C C . PRO A 1 105 ? -16.150 -4.631 15.545 1.00 54.28 105 PRO A C 1
ATOM 743 O O . PRO A 1 105 ? -16.169 -5.086 14.396 1.00 54.28 105 PRO A O 1
ATOM 746 N N . GLY A 1 106 ? -17.165 -4.765 16.399 1.00 57.75 106 GLY A N 1
ATOM 747 C CA . GLY A 1 106 ? -18.279 -5.688 16.192 1.00 57.75 106 GLY A CA 1
ATOM 748 C C . GLY A 1 106 ? -19.186 -5.323 15.011 1.00 57.75 106 GLY A C 1
ATOM 749 O O . GLY A 1 106 ? -19.153 -4.217 14.471 1.00 57.75 106 GLY A O 1
ATOM 750 N N . GLY A 1 107 ? -20.054 -6.261 14.627 1.00 67.00 107 GLY A N 1
ATOM 751 C CA . GLY A 1 107 ? -21.140 -6.035 13.669 1.00 67.00 107 GLY A CA 1
ATOM 752 C C . GLY A 1 107 ? -21.046 -6.851 12.386 1.00 67.00 107 GLY A C 1
ATOM 753 O O . GLY A 1 107 ? -20.130 -7.645 12.179 1.00 67.00 107 GLY A O 1
ATOM 754 N N . ALA A 1 108 ? -22.065 -6.706 11.546 1.00 83.88 108 ALA A N 1
ATOM 755 C CA . ALA A 1 108 ? -22.145 -7.385 10.263 1.00 83.88 108 ALA A CA 1
ATOM 756 C C . ALA A 1 108 ? -21.571 -6.508 9.142 1.00 83.88 108 ALA A C 1
ATOM 758 O O . ALA A 1 108 ? -21.669 -5.280 9.176 1.00 83.88 108 ALA A O 1
ATOM 759 N N . PHE A 1 109 ? -21.015 -7.161 8.124 1.00 90.50 109 PHE A N 1
ATOM 760 C CA . PHE A 1 109 ? -20.464 -6.531 6.929 1.00 90.50 109 PHE A CA 1
ATOM 761 C C . PHE A 1 109 ? -21.160 -7.075 5.682 1.00 90.50 109 PHE A C 1
ATOM 763 O O . PHE A 1 109 ? -21.619 -8.220 5.650 1.00 90.50 109 PHE A O 1
ATOM 770 N N . ARG A 1 110 ? -21.248 -6.244 4.645 1.00 91.38 110 ARG A N 1
ATOM 771 C CA . ARG A 1 110 ? -21.771 -6.609 3.328 1.00 91.38 110 ARG A CA 1
ATOM 772 C C . ARG A 1 110 ? -20.736 -6.276 2.268 1.00 91.38 110 ARG A C 1
ATOM 774 O O . ARG A 1 110 ? -20.365 -5.116 2.130 1.00 91.38 110 ARG A O 1
ATOM 781 N N . THR A 1 111 ? -20.344 -7.252 1.456 1.00 92.38 111 THR A N 1
ATOM 782 C CA . THR A 1 111 ? -19.487 -7.005 0.291 1.00 92.38 111 THR A CA 1
ATOM 783 C C . THR A 1 111 ? -20.168 -6.044 -0.686 1.00 92.38 111 THR A C 1
ATOM 785 O O . THR A 1 111 ? -21.277 -6.301 -1.159 1.00 92.38 111 THR A O 1
ATOM 788 N N . VAL A 1 112 ? -19.496 -4.934 -0.980 1.00 94.44 112 VAL A N 1
ATOM 789 C CA . VAL A 1 112 ? -19.957 -3.880 -1.901 1.00 94.44 112 VAL A CA 1
ATOM 790 C C . VAL A 1 112 ? -19.039 -3.731 -3.114 1.00 94.44 112 VAL A C 1
ATOM 792 O O . VAL A 1 112 ? -19.466 -3.224 -4.148 1.00 94.44 112 VAL A O 1
ATOM 795 N N . PHE A 1 113 ? -17.811 -4.244 -3.022 1.00 95.88 113 PHE A N 1
ATOM 796 C CA . PHE A 1 113 ? -16.889 -4.405 -4.137 1.00 95.88 113 PHE A CA 1
ATOM 797 C C . PHE A 1 113 ? -16.100 -5.706 -3.962 1.00 95.88 113 PHE A C 1
ATOM 799 O O . PHE A 1 113 ? -15.725 -6.069 -2.850 1.00 95.88 113 PHE A O 1
ATOM 806 N N . TYR A 1 114 ? -15.857 -6.404 -5.064 1.00 95.06 114 TYR A N 1
ATOM 807 C CA . TYR A 1 114 ? -14.992 -7.577 -5.111 1.00 95.06 114 TYR A CA 1
ATOM 808 C C . TYR A 1 114 ? -14.474 -7.728 -6.529 1.00 95.06 114 TYR A C 1
ATOM 810 O O . TYR A 1 114 ? -15.297 -7.862 -7.433 1.00 95.06 114 TYR A O 1
ATOM 818 N N . ASP A 1 115 ? -13.169 -7.728 -6.718 1.00 94.38 115 ASP A N 1
ATOM 819 C CA . ASP A 1 115 ? -12.537 -8.047 -7.989 1.00 94.38 115 ASP A CA 1
ATOM 820 C C . ASP A 1 115 ? -11.501 -9.142 -7.752 1.00 94.38 115 ASP A C 1
ATOM 822 O O . ASP A 1 115 ? -10.636 -8.981 -6.893 1.00 94.38 115 ASP A O 1
ATOM 826 N N . GLY A 1 116 ? -11.660 -10.264 -8.449 1.00 92.12 116 GLY A N 1
ATOM 827 C CA . GLY A 1 116 ? -10.732 -11.397 -8.424 1.00 92.12 116 GLY A CA 1
ATOM 828 C C . GLY A 1 116 ? -9.924 -11.511 -9.713 1.00 92.12 116 GLY A C 1
ATOM 829 O O . GLY A 1 116 ? -9.269 -12.519 -9.921 1.00 92.12 116 GLY A O 1
ATOM 830 N N . PHE A 1 117 ? -10.028 -10.521 -10.613 1.00 94.06 117 PHE A N 1
ATOM 831 C CA . PHE A 1 117 ? -9.190 -10.425 -11.810 1.00 94.06 117 PHE A CA 1
ATOM 832 C C . PHE A 1 117 ? -9.249 -11.657 -12.741 1.00 94.06 117 PHE A C 1
ATOM 834 O O . PHE A 1 117 ? -8.333 -11.922 -13.514 1.00 94.06 117 PHE A O 1
ATOM 841 N N . ASP A 1 118 ? -10.380 -12.375 -12.730 1.00 88.75 118 ASP A N 1
ATOM 842 C CA . ASP A 1 118 ? -10.608 -13.617 -13.489 1.00 88.75 118 ASP A CA 1
ATOM 843 C C . ASP A 1 118 ? -10.682 -13.424 -15.021 1.00 88.75 118 ASP A C 1
ATOM 845 O O . ASP A 1 118 ? -10.748 -14.398 -15.778 1.00 88.75 118 ASP A O 1
ATOM 849 N N . VAL A 1 119 ? -10.763 -12.176 -15.497 1.00 90.94 119 VAL A N 1
ATOM 850 C CA . VAL A 1 119 ? -10.952 -11.834 -16.913 1.00 90.94 119 VAL A CA 1
ATOM 851 C C . VAL A 1 119 ? -9.810 -10.946 -17.389 1.00 90.94 119 VAL A C 1
ATOM 853 O O . VAL A 1 119 ? -9.762 -9.759 -17.069 1.00 90.94 119 VAL A O 1
ATOM 856 N N . ASP A 1 120 ? -8.932 -11.510 -18.219 1.00 91.31 120 ASP A N 1
ATOM 857 C CA . ASP A 1 120 ? -7.806 -10.793 -18.820 1.00 91.31 120 ASP A CA 1
ATOM 858 C C . ASP A 1 120 ? -8.227 -9.448 -19.435 1.00 91.31 120 ASP A C 1
ATOM 860 O O . ASP A 1 120 ? -9.131 -9.360 -20.274 1.00 91.31 120 ASP A O 1
ATOM 864 N N . GLY A 1 121 ? -7.515 -8.392 -19.048 1.00 92.62 121 GLY A N 1
ATOM 865 C CA . GLY A 1 121 ? -7.716 -7.027 -19.525 1.00 92.62 121 GLY A CA 1
ATOM 866 C C . GLY A 1 121 ? -8.969 -6.318 -19.002 1.00 92.62 121 GLY A C 1
ATOM 867 O O . GLY A 1 121 ? -9.199 -5.175 -19.405 1.00 92.62 121 GLY A O 1
ATOM 868 N N . ASP A 1 122 ? -9.776 -6.934 -18.132 1.00 94.00 122 ASP A N 1
ATOM 869 C CA . ASP A 1 122 ? -10.938 -6.266 -17.543 1.00 94.00 122 ASP A CA 1
ATOM 870 C C . ASP A 1 122 ? -10.528 -5.351 -16.382 1.00 94.00 122 ASP A C 1
ATOM 872 O O . ASP A 1 122 ? -10.280 -5.786 -15.264 1.00 94.00 122 ASP A O 1
ATOM 876 N N . LEU A 1 123 ? -10.499 -4.049 -16.659 1.00 95.50 123 LEU A N 1
ATOM 877 C CA . LEU A 1 123 ? -10.351 -2.987 -15.660 1.00 95.50 123 LEU A CA 1
ATOM 878 C C . LEU A 1 123 ? -11.635 -2.155 -15.523 1.00 95.50 123 LEU A C 1
ATOM 880 O O . LEU A 1 123 ? -11.614 -1.056 -14.977 1.00 95.50 123 LEU A O 1
ATOM 884 N N . SER A 1 124 ? -12.779 -2.639 -16.023 1.00 95.06 124 SER A N 1
ATOM 885 C CA . SER A 1 124 ? -14.020 -1.848 -16.119 1.00 95.06 124 SER A CA 1
ATOM 886 C C . SER A 1 124 ? -14.576 -1.375 -14.771 1.00 95.06 124 SER A C 1
ATOM 888 O O . SER A 1 124 ? -15.379 -0.440 -14.715 1.00 95.06 124 SER A O 1
ATOM 890 N N . ARG A 1 125 ? -14.141 -2.012 -13.681 1.00 91.56 125 ARG A N 1
ATOM 891 C CA . ARG A 1 125 ? -14.514 -1.701 -12.297 1.00 91.56 125 ARG A CA 1
ATOM 892 C C . ARG A 1 125 ? -13.600 -0.673 -11.627 1.00 91.56 125 ARG A C 1
ATOM 894 O O . ARG A 1 125 ? -13.964 -0.168 -10.568 1.00 91.56 125 ARG A O 1
ATOM 901 N N . TRP A 1 126 ? -12.467 -0.361 -12.252 1.00 96.38 126 TRP A N 1
ATOM 902 C CA . TRP A 1 126 ? -11.438 0.561 -11.782 1.00 96.38 126 TRP A CA 1
ATOM 903 C C . TRP A 1 126 ? -11.525 1.856 -12.582 1.00 96.38 126 TRP A C 1
ATOM 905 O O . TRP A 1 126 ? -11.056 1.954 -13.715 1.00 96.38 126 TRP A O 1
ATOM 915 N N . LYS A 1 127 ? -12.192 2.862 -12.019 1.00 95.25 127 LYS A N 1
ATOM 916 C CA . LYS A 1 127 ? -12.506 4.108 -12.732 1.00 95.25 127 LYS A CA 1
ATOM 917 C C . LYS A 1 127 ? -11.375 5.130 -12.697 1.00 95.25 127 LYS A C 1
ATOM 919 O O . LYS A 1 127 ? -11.407 6.083 -13.474 1.00 95.25 127 LYS A O 1
ATOM 924 N N . ALA A 1 128 ? -10.396 4.944 -11.817 1.00 94.31 128 ALA A N 1
ATOM 925 C CA . ALA A 1 128 ? -9.237 5.811 -11.702 1.00 94.31 128 ALA A CA 1
ATOM 926 C C . ALA A 1 128 ? -7.969 5.013 -12.008 1.00 94.31 128 ALA A C 1
ATOM 928 O O . ALA A 1 128 ? -7.445 4.328 -11.140 1.00 94.31 128 ALA A O 1
ATOM 929 N N . ILE A 1 129 ? -7.469 5.116 -13.238 1.00 96.88 129 ILE A N 1
ATOM 930 C CA . ILE A 1 129 ? -6.134 4.630 -13.609 1.00 96.88 129 ILE A CA 1
ATOM 931 C C . ILE A 1 129 ? -5.200 5.841 -13.598 1.00 96.88 129 ILE A C 1
ATOM 933 O O . ILE A 1 129 ? -5.483 6.852 -14.248 1.00 96.88 129 ILE A O 1
ATOM 937 N N . MET A 1 130 ? -4.120 5.768 -12.823 1.00 95.81 130 MET A N 1
ATOM 938 C CA . MET A 1 130 ? -3.212 6.892 -12.613 1.00 95.81 130 MET A CA 1
ATOM 939 C C . MET A 1 130 ? -2.363 7.147 -13.861 1.00 95.81 130 MET A C 1
ATOM 941 O O . MET A 1 130 ? -1.862 6.224 -14.502 1.00 95.81 130 MET A O 1
ATOM 945 N N . GLN A 1 131 ? -2.181 8.421 -14.210 1.00 96.75 131 GLN A N 1
ATOM 946 C CA . GLN A 1 131 ? -1.404 8.821 -15.378 1.00 96.75 131 GLN A CA 1
ATOM 947 C C . GLN A 1 131 ? -0.778 10.200 -15.175 1.00 96.75 131 GLN A C 1
ATOM 949 O O . GLN A 1 131 ? -1.437 11.133 -14.717 1.00 96.75 131 GLN A O 1
ATOM 954 N N . GLY A 1 132 ? 0.471 10.353 -15.615 1.00 96.94 132 GLY A N 1
ATOM 955 C CA . GLY A 1 132 ? 1.140 11.647 -15.672 1.00 96.94 132 GLY A CA 1
ATOM 956 C C . GLY A 1 132 ? 2.026 11.944 -14.458 1.00 96.94 132 GLY A C 1
ATOM 957 O O . GLY A 1 132 ? 2.409 11.032 -13.728 1.00 96.94 132 GLY A O 1
ATOM 958 N N . PRO A 1 133 ? 2.414 13.213 -14.255 1.00 95.62 133 PRO A N 1
ATOM 959 C CA . PRO A 1 133 ? 3.358 13.577 -13.206 1.00 95.62 133 PRO A CA 1
ATOM 960 C C . PRO A 1 133 ? 2.747 13.408 -11.810 1.00 95.62 133 PRO A C 1
ATOM 962 O O . PRO A 1 133 ? 1.610 13.810 -11.569 1.00 95.62 133 PRO A O 1
ATOM 965 N N . HIS A 1 134 ? 3.541 12.885 -10.879 1.00 92.31 134 HIS A N 1
ATOM 966 C CA . HIS A 1 134 ? 3.211 12.800 -9.459 1.00 92.31 134 HIS A CA 1
ATOM 967 C C . HIS A 1 134 ? 3.963 13.872 -8.652 1.00 92.31 134 HIS A C 1
ATOM 969 O O . HIS A 1 134 ? 5.046 14.312 -9.045 1.00 92.31 134 HIS A O 1
ATOM 975 N N . HIS A 1 135 ? 3.425 14.287 -7.500 1.00 85.25 135 HIS A N 1
ATOM 976 C CA . HIS A 1 135 ? 4.016 15.352 -6.676 1.00 85.25 135 HIS A CA 1
ATOM 977 C C . HIS A 1 135 ? 5.406 14.991 -6.121 1.00 85.25 135 HIS A C 1
ATOM 979 O O . HIS A 1 135 ? 6.220 15.881 -5.881 1.00 85.25 135 HIS A O 1
ATOM 985 N N . SER A 1 136 ? 5.710 13.696 -5.977 1.00 84.56 136 SER A N 1
ATOM 986 C CA . SER A 1 136 ? 7.048 13.216 -5.607 1.00 84.56 136 SER A CA 1
ATOM 987 C C . SER A 1 136 ? 8.090 13.397 -6.719 1.00 84.56 136 SER A C 1
ATOM 989 O O . SER A 1 136 ? 9.278 13.200 -6.485 1.00 84.56 136 SER A O 1
ATOM 991 N N . GLY A 1 137 ? 7.681 13.765 -7.935 1.00 88.06 137 GLY A N 1
ATOM 992 C CA . GLY A 1 137 ? 8.558 13.886 -9.100 1.00 88.06 137 GLY A CA 1
ATOM 993 C C . GLY A 1 137 ? 8.697 12.607 -9.927 1.00 88.06 137 GLY A C 1
ATOM 994 O O . GLY A 1 137 ? 9.395 12.631 -10.938 1.00 88.06 137 GLY A O 1
ATOM 995 N N . MET A 1 138 ? 8.035 11.512 -9.537 1.00 93.81 138 MET A N 1
ATOM 996 C CA . MET A 1 138 ? 7.895 10.333 -10.394 1.00 93.81 138 MET A CA 1
ATOM 997 C C . MET A 1 138 ? 6.792 10.539 -11.441 1.00 93.81 138 MET A C 1
ATOM 999 O O . MET A 1 138 ? 6.081 11.550 -11.442 1.00 93.81 138 MET A O 1
ATOM 1003 N N . TRP A 1 139 ? 6.633 9.558 -12.322 1.00 96.75 139 TRP A N 1
ATOM 1004 C CA . TRP A 1 139 ? 5.622 9.573 -13.369 1.00 96.75 139 TRP A CA 1
ATOM 1005 C C . TRP A 1 139 ? 4.780 8.301 -13.326 1.00 96.75 139 TRP A C 1
ATOM 1007 O O . TRP A 1 139 ? 5.326 7.198 -13.355 1.00 96.75 139 TRP A O 1
ATOM 1017 N N . TRP A 1 140 ? 3.460 8.473 -13.290 1.00 98.06 140 TRP A N 1
ATOM 1018 C CA . TRP A 1 140 ? 2.485 7.401 -13.422 1.00 98.06 140 TRP A CA 1
ATOM 1019 C C . TRP A 1 140 ? 2.323 7.007 -14.889 1.00 98.06 140 TRP A C 1
ATOM 1021 O O . TRP A 1 140 ? 1.947 7.831 -15.734 1.00 98.06 140 TRP A O 1
ATOM 1031 N N . ASN A 1 141 ? 2.590 5.742 -15.188 1.00 98.25 141 ASN A N 1
ATOM 1032 C CA . ASN A 1 141 ? 2.400 5.135 -16.489 1.00 98.25 141 ASN A CA 1
ATOM 1033 C C . ASN A 1 141 ? 1.261 4.098 -16.423 1.00 98.25 141 ASN A C 1
ATOM 1035 O O . ASN A 1 141 ? 1.437 3.045 -15.810 1.00 98.25 141 ASN A O 1
ATOM 1039 N N . PRO A 1 142 ? 0.103 4.358 -17.058 1.00 97.94 142 PRO A N 1
ATOM 1040 C CA . PRO A 1 142 ? -1.039 3.446 -17.007 1.00 97.94 142 PRO A CA 1
ATOM 1041 C C . PRO A 1 142 ? -0.764 2.099 -17.692 1.00 97.94 142 PRO A C 1
ATOM 1043 O O . PRO A 1 142 ? -1.448 1.124 -17.396 1.00 97.94 142 PRO A O 1
ATOM 1046 N N . ASP A 1 143 ? 0.245 2.017 -18.567 1.00 97.44 143 ASP A N 1
ATOM 1047 C CA . ASP A 1 143 ? 0.626 0.765 -19.230 1.00 97.44 143 ASP A CA 1
ATOM 1048 C C . ASP A 1 143 ? 1.183 -0.280 -18.248 1.00 97.44 143 ASP A C 1
ATOM 1050 O O . ASP A 1 143 ? 1.236 -1.461 -18.591 1.00 97.44 143 ASP A O 1
ATOM 1054 N N . GLY A 1 144 ? 1.571 0.133 -17.035 1.00 98.06 144 GLY A N 1
ATOM 1055 C CA . GLY A 1 144 ? 1.989 -0.758 -15.952 1.00 98.06 144 GLY A CA 1
ATOM 1056 C C . GLY A 1 144 ? 0.834 -1.348 -15.135 1.00 98.06 144 GLY A C 1
ATOM 1057 O O . GLY A 1 144 ? 1.087 -1.999 -14.133 1.00 98.06 144 GLY A O 1
ATOM 1058 N N . VAL A 1 145 ? -0.429 -1.125 -15.523 1.00 98.62 145 VAL A N 1
ATOM 1059 C CA . VAL A 1 145 ? -1.610 -1.741 -14.891 1.00 98.62 145 VAL A CA 1
ATOM 1060 C C . VAL A 1 145 ? -2.197 -2.791 -15.831 1.00 98.62 145 VAL A C 1
ATOM 1062 O O . VAL A 1 145 ? -2.717 -2.457 -16.900 1.00 98.62 145 VAL A O 1
ATOM 1065 N N . LYS A 1 146 ? -2.130 -4.073 -15.459 1.00 98.31 146 LYS A N 1
ATOM 1066 C CA . LYS A 1 146 ? -2.574 -5.182 -16.321 1.00 98.31 146 LYS A CA 1
ATOM 1067 C C . LYS A 1 146 ? -3.305 -6.247 -15.520 1.00 98.31 146 LYS A C 1
ATOM 1069 O O . LYS A 1 146 ? -2.819 -6.679 -14.492 1.00 98.31 146 LYS A O 1
ATOM 1074 N N . VAL A 1 147 ? -4.418 -6.739 -16.054 1.00 97.75 147 VAL A N 1
ATOM 1075 C CA . VAL A 1 147 ? -5.076 -7.955 -15.555 1.00 97.75 147 VAL A CA 1
ATOM 1076 C C . VAL A 1 147 ? -4.767 -9.096 -16.505 1.00 97.75 147 VAL A C 1
ATOM 1078 O O . VAL A 1 147 ? -5.103 -8.986 -17.691 1.00 97.75 147 VAL A O 1
ATOM 1081 N N . ARG A 1 148 ? -4.097 -10.143 -16.019 1.00 92.69 148 ARG A N 1
ATOM 1082 C CA . ARG A 1 148 ? -3.739 -11.345 -16.786 1.00 92.69 148 ARG A CA 1
ATOM 1083 C C . ARG A 1 148 ? -3.584 -12.537 -15.853 1.00 92.69 148 ARG A C 1
ATOM 1085 O O . ARG A 1 148 ? -3.146 -12.376 -14.724 1.00 92.69 148 ARG A O 1
ATOM 1092 N N . ASP A 1 149 ? -3.897 -13.729 -16.350 1.00 89.75 149 ASP A N 1
ATOM 1093 C CA . ASP A 1 149 ? -3.593 -14.996 -15.668 1.00 89.75 149 ASP A CA 1
ATOM 1094 C C . ASP A 1 149 ? -4.209 -15.118 -14.254 1.00 89.75 149 ASP A C 1
ATOM 1096 O O . ASP A 1 149 ? -3.705 -15.853 -13.405 1.00 89.75 149 ASP A O 1
ATOM 1100 N N . GLY A 1 150 ? -5.347 -14.449 -14.025 1.00 88.25 150 GLY A N 1
ATOM 1101 C CA . GLY A 1 150 ? -6.073 -14.477 -12.751 1.00 88.25 150 GLY A CA 1
ATOM 1102 C C . GLY A 1 150 ? -5.532 -13.526 -11.682 1.00 88.25 150 GLY A C 1
ATOM 1103 O O . GLY A 1 150 ? -5.873 -13.687 -10.518 1.00 88.25 150 GLY A O 1
ATOM 1104 N N . GLU A 1 151 ? -4.694 -12.556 -12.050 1.00 95.12 151 GLU A N 1
ATOM 1105 C CA . GLU A 1 151 ? -4.216 -11.516 -11.140 1.00 95.12 151 GLU A CA 1
ATOM 1106 C C . GLU A 1 151 ? -4.158 -10.142 -11.821 1.00 95.12 151 GLU A C 1
ATOM 1108 O O . GLU A 1 151 ? -4.137 -10.002 -13.050 1.00 95.12 151 GLU A O 1
ATOM 1113 N N . LEU A 1 152 ? -4.131 -9.107 -10.991 1.00 98.62 152 LEU A N 1
ATOM 1114 C CA . LEU A 1 152 ? -3.731 -7.761 -11.368 1.00 98.62 152 LEU A CA 1
ATOM 1115 C C . LEU A 1 152 ? -2.233 -7.590 -11.092 1.00 98.62 152 LEU A C 1
ATOM 1117 O O . LEU A 1 152 ? -1.785 -7.762 -9.963 1.00 98.62 152 LEU A O 1
ATOM 1121 N N . GLU A 1 153 ? -1.485 -7.174 -12.105 1.00 98.56 153 GLU A N 1
ATOM 1122 C CA . GLU A 1 153 ? -0.121 -6.665 -11.992 1.00 98.56 153 GLU A CA 1
ATOM 1123 C C . GLU A 1 153 ? -0.152 -5.132 -12.029 1.00 98.56 153 GLU A C 1
ATOM 1125 O O . GLU A 1 153 ? -0.743 -4.522 -12.931 1.00 98.56 153 GLU A O 1
ATOM 1130 N N . VAL A 1 154 ? 0.504 -4.517 -11.048 1.00 98.69 154 VAL A N 1
ATOM 1131 C CA . VAL A 1 154 ? 0.846 -3.093 -11.030 1.00 98.69 154 VAL A CA 1
ATOM 1132 C C . VAL A 1 154 ? 2.365 -2.996 -10.988 1.00 98.69 154 VAL A C 1
ATOM 1134 O O . VAL A 1 154 ? 2.971 -3.548 -10.075 1.00 98.69 154 VAL A O 1
ATOM 1137 N N . SER A 1 155 ? 2.995 -2.331 -11.955 1.00 98.19 155 SER A N 1
ATOM 1138 C CA . SER A 1 155 ? 4.454 -2.370 -12.109 1.00 98.19 155 SER A CA 1
ATOM 1139 C C . SER A 1 155 ? 5.150 -1.021 -11.966 1.00 98.19 155 SER A C 1
ATOM 1141 O O . SER A 1 155 ? 4.588 0.045 -12.234 1.00 98.19 155 SER A O 1
ATOM 1143 N N . ALA A 1 156 ? 6.428 -1.086 -11.590 1.00 97.94 156 ALA A N 1
ATOM 1144 C CA . ALA A 1 156 ? 7.403 -0.084 -11.984 1.00 97.94 156 ALA A CA 1
ATOM 1145 C C . ALA A 1 156 ? 8.263 -0.606 -13.138 1.00 97.94 156 ALA A C 1
ATOM 1147 O O . ALA A 1 156 ? 8.732 -1.742 -13.112 1.00 97.94 156 ALA A O 1
ATOM 1148 N N . ASP A 1 157 ? 8.499 0.250 -14.129 1.00 98.31 157 ASP A N 1
ATOM 1149 C CA . ASP A 1 157 ? 9.179 -0.113 -15.373 1.00 98.31 157 ASP A CA 1
ATOM 1150 C C . ASP A 1 157 ? 10.268 0.900 -15.727 1.00 98.31 157 ASP A C 1
ATOM 1152 O O . ASP A 1 157 ? 10.000 2.106 -15.807 1.00 98.31 157 ASP A O 1
ATOM 1156 N N . LEU A 1 158 ? 11.477 0.416 -16.015 1.00 97.81 158 LEU A N 1
ATOM 1157 C CA . LEU A 1 158 ? 12.553 1.203 -16.607 1.00 97.81 158 LEU A CA 1
ATOM 1158 C C . LEU A 1 158 ? 12.179 1.578 -18.043 1.00 97.81 158 LEU A C 1
ATOM 1160 O O . LEU A 1 158 ? 11.936 0.724 -18.891 1.00 97.81 158 LEU A O 1
ATOM 1164 N N . GLN A 1 159 ? 12.157 2.875 -18.328 1.00 96.19 159 GLN A N 1
ATOM 1165 C CA . GLN A 1 159 ? 11.849 3.397 -19.654 1.00 96.19 159 GLN A CA 1
ATOM 1166 C C . GLN A 1 159 ? 13.124 3.607 -20.485 1.00 96.19 159 GLN A C 1
ATOM 1168 O O . GLN A 1 159 ? 14.214 3.804 -19.946 1.00 96.19 159 GLN A O 1
ATOM 1173 N N . ASP A 1 160 ? 12.979 3.705 -21.811 1.00 94.69 160 ASP A N 1
ATOM 1174 C CA . ASP A 1 160 ? 14.081 3.963 -22.762 1.00 94.69 160 ASP A CA 1
ATOM 1175 C C . ASP A 1 160 ? 14.901 5.232 -22.452 1.00 94.69 160 ASP A C 1
ATOM 1177 O O . ASP A 1 160 ? 16.041 5.384 -22.896 1.00 94.69 160 ASP A O 1
ATOM 1181 N N . ASN A 1 161 ? 14.319 6.179 -21.712 1.00 91.56 161 ASN A N 1
ATOM 1182 C CA . ASN A 1 161 ? 14.982 7.413 -21.294 1.00 91.56 161 ASN A CA 1
ATOM 1183 C C . ASN A 1 161 ? 15.859 7.245 -20.033 1.00 91.56 161 ASN A C 1
ATOM 1185 O O . ASN A 1 161 ? 16.456 8.228 -19.593 1.00 91.56 161 ASN A O 1
ATOM 1189 N N . GLY A 1 162 ? 15.936 6.035 -19.470 1.00 91.44 162 GLY A N 1
ATOM 1190 C CA . GLY A 1 162 ? 16.725 5.699 -18.286 1.00 91.44 162 GLY A CA 1
ATOM 1191 C C . GLY A 1 162 ? 16.054 6.016 -16.947 1.00 91.44 162 GLY A C 1
ATOM 1192 O O . GLY A 1 162 ? 16.721 5.940 -15.920 1.00 91.44 162 GLY A O 1
ATOM 1193 N N . TYR A 1 163 ? 14.769 6.382 -16.938 1.00 93.06 163 TYR A N 1
ATOM 1194 C CA . TYR A 1 163 ? 13.996 6.624 -15.719 1.00 93.06 163 TYR A CA 1
ATOM 1195 C C . TYR A 1 163 ? 12.939 5.543 -15.514 1.00 93.06 163 TYR A C 1
ATOM 1197 O O . TYR A 1 163 ? 12.328 5.078 -16.472 1.00 93.06 163 TYR A O 1
ATOM 1205 N N . TYR A 1 164 ? 12.687 5.193 -14.256 1.00 97.25 164 TYR A N 1
ATOM 1206 C CA . TYR A 1 164 ? 11.565 4.340 -13.884 1.00 97.25 164 TYR A CA 1
ATOM 1207 C C . TYR A 1 164 ? 10.254 5.134 -13.875 1.00 97.25 164 TYR A C 1
ATOM 1209 O O . TYR A 1 164 ? 10.207 6.281 -13.419 1.00 97.25 164 TYR A O 1
ATOM 1217 N N . THR A 1 165 ? 9.179 4.510 -14.344 1.00 98.31 165 THR A N 1
ATOM 1218 C CA . THR A 1 165 ? 7.797 4.959 -14.122 1.00 98.31 165 THR A CA 1
ATOM 1219 C C . THR A 1 165 ? 7.110 4.016 -13.156 1.00 98.31 165 THR A C 1
ATOM 1221 O O . THR A 1 165 ? 7.366 2.821 -13.229 1.00 98.31 165 THR A O 1
ATOM 1224 N N . GLY A 1 166 ? 6.231 4.534 -12.302 1.00 98.25 166 GLY A N 1
ATOM 1225 C CA . GLY A 1 166 ? 5.334 3.716 -11.484 1.00 98.25 166 GLY A CA 1
ATOM 1226 C C . GLY A 1 166 ? 3.975 3.544 -12.155 1.00 98.25 166 GLY A C 1
ATOM 1227 O O . GLY A 1 166 ? 3.669 4.241 -13.125 1.00 98.25 166 GLY A O 1
ATOM 1228 N N . ALA A 1 167 ? 3.125 2.689 -11.604 1.00 98.56 167 ALA A N 1
ATOM 1229 C CA . ALA A 1 167 ? 1.747 2.504 -12.046 1.00 98.56 167 ALA A CA 1
ATOM 1230 C C . ALA A 1 167 ? 0.804 2.422 -10.845 1.00 98.56 167 ALA A C 1
ATOM 1232 O O . ALA A 1 167 ? 1.218 2.072 -9.742 1.00 98.56 167 ALA A O 1
ATOM 1233 N N . GLY A 1 168 ? -0.467 2.756 -11.044 1.00 98.12 168 GLY A N 1
ATOM 1234 C CA . GLY A 1 168 ? -1.436 2.723 -9.960 1.00 98.12 168 GLY A CA 1
ATOM 1235 C C . GLY A 1 168 ? -2.864 2.905 -10.435 1.00 98.12 168 GLY A C 1
ATOM 1236 O O . GLY A 1 168 ? -3.131 3.378 -11.545 1.00 98.12 168 GLY A O 1
ATOM 1237 N N . LEU A 1 169 ? -3.790 2.507 -9.578 1.00 97.94 169 LEU A N 1
ATOM 1238 C CA . LEU A 1 169 ? -5.219 2.528 -9.826 1.00 97.94 169 LEU A CA 1
ATOM 1239 C C . LEU A 1 169 ? -5.998 2.610 -8.512 1.00 97.94 169 LEU A C 1
ATOM 1241 O O . LEU A 1 169 ? -5.544 2.156 -7.467 1.00 97.94 169 LEU A O 1
ATOM 1245 N N . ALA A 1 170 ? -7.208 3.143 -8.585 1.00 97.06 170 ALA A N 1
ATOM 1246 C CA . ALA A 1 170 ? -8.179 3.119 -7.504 1.00 97.06 170 ALA A CA 1
ATOM 1247 C C . ALA A 1 170 ? -9.564 2.785 -8.055 1.00 97.06 170 ALA A C 1
ATOM 1249 O O . ALA A 1 170 ? -9.836 2.954 -9.252 1.00 97.06 170 ALA A O 1
ATOM 1250 N N . ILE A 1 171 ? -10.454 2.305 -7.182 1.00 96.56 171 ILE A N 1
ATOM 1251 C CA . ILE A 1 171 ? -11.811 1.936 -7.605 1.00 96.56 171 ILE A CA 1
ATOM 1252 C C . ILE A 1 171 ? -12.504 3.147 -8.245 1.00 96.56 171 ILE A C 1
ATOM 1254 O O . ILE A 1 171 ? -13.103 3.021 -9.313 1.00 96.56 171 ILE A O 1
ATOM 1258 N N . ASP A 1 172 ? -12.427 4.318 -7.608 1.00 92.00 172 ASP A N 1
ATOM 1259 C CA . ASP A 1 172 ? -13.052 5.557 -8.079 1.00 92.00 172 ASP A CA 1
ATOM 1260 C C . ASP A 1 172 ? -12.530 6.772 -7.291 1.00 92.00 172 ASP A C 1
ATOM 1262 O O . ASP A 1 172 ? -12.264 6.643 -6.098 1.00 92.00 172 ASP A O 1
ATOM 1266 N N . PHE A 1 173 ? -12.461 7.950 -7.919 1.00 88.50 173 PHE A N 1
ATOM 1267 C CA . PHE A 1 173 ? -12.145 9.224 -7.255 1.00 88.50 173 PHE A CA 1
ATOM 1268 C C . PHE A 1 173 ? -13.039 10.355 -7.767 1.00 88.50 173 PHE A C 1
ATOM 1270 O O . PHE A 1 173 ? -13.341 10.444 -8.957 1.00 88.50 173 PHE A O 1
ATOM 1277 N N . GLY A 1 174 ? -13.431 11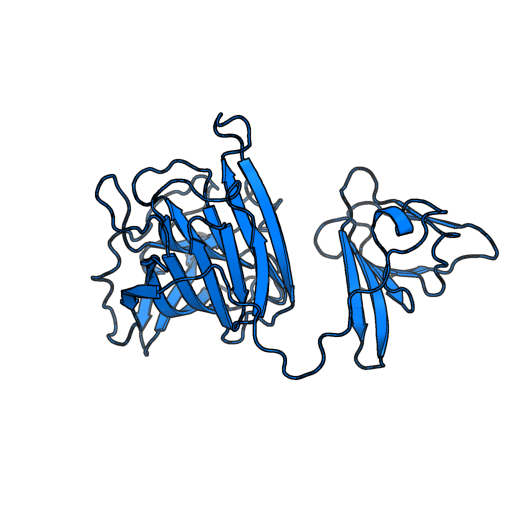.256 -6.865 1.00 84.69 174 GLY A N 1
ATOM 1278 C CA . GLY A 1 174 ? -14.258 12.421 -7.165 1.00 84.69 174 GLY A CA 1
ATOM 1279 C C . GLY A 1 174 ? -15.491 12.529 -6.265 1.00 84.69 174 GLY A C 1
ATOM 1280 O O . GLY A 1 174 ? -15.814 11.602 -5.536 1.00 84.69 174 GLY A O 1
ATOM 1281 N N . PRO A 1 175 ? -16.232 13.645 -6.324 1.00 80.31 175 PRO A N 1
ATOM 1282 C CA . PRO A 1 175 ? -17.270 13.981 -5.340 1.00 80.31 175 PRO A CA 1
ATOM 1283 C C . PRO A 1 175 ? -18.384 12.931 -5.191 1.00 80.31 175 PRO A C 1
ATOM 1285 O O . PRO A 1 175 ? -18.961 12.809 -4.114 1.00 80.31 175 PRO A O 1
ATOM 1288 N N . ASP A 1 176 ? -18.657 12.162 -6.249 1.00 85.88 176 ASP A N 1
ATOM 1289 C CA . ASP A 1 176 ? -19.663 11.091 -6.283 1.00 85.88 176 ASP A CA 1
ATOM 1290 C C . ASP A 1 176 ? -19.032 9.684 -6.366 1.00 85.88 176 ASP A C 1
ATOM 1292 O O . ASP A 1 176 ? -19.700 8.713 -6.735 1.00 85.88 176 ASP A O 1
ATOM 1296 N N . ALA A 1 177 ? -17.735 9.569 -6.070 1.00 90.56 177 ALA A N 1
ATOM 1297 C CA . ALA A 1 177 ? -16.982 8.331 -6.194 1.00 90.56 177 ALA A CA 1
ATOM 1298 C C . ALA A 1 177 ? -17.390 7.282 -5.160 1.00 90.56 177 ALA A C 1
ATOM 1300 O O . ALA A 1 177 ? -17.772 7.580 -4.022 1.00 90.56 177 ALA A O 1
ATOM 1301 N N . PHE A 1 178 ? -17.259 6.020 -5.566 1.00 93.44 178 PHE A N 1
ATOM 1302 C CA . PHE A 1 178 ? -17.426 4.879 -4.678 1.00 93.44 178 PHE A CA 1
ATOM 1303 C C . PHE A 1 178 ? -16.494 4.970 -3.459 1.00 93.44 178 PHE A C 1
ATOM 1305 O O . PHE A 1 178 ? -15.301 5.222 -3.592 1.00 93.44 178 PHE A O 1
ATOM 1312 N N . GLY A 1 179 ? -17.051 4.715 -2.278 1.00 94.38 179 GLY A N 1
ATOM 1313 C CA . GLY A 1 179 ? -16.334 4.622 -1.012 1.00 94.38 179 GLY A CA 1
ATOM 1314 C C . GLY A 1 179 ? -17.302 4.305 0.127 1.00 94.38 179 GLY A C 1
ATOM 1315 O O . GLY A 1 179 ? -18.515 4.516 -0.009 1.00 94.38 179 GLY A O 1
ATOM 1316 N N . VAL A 1 180 ? -16.776 3.797 1.239 1.00 95.44 180 VAL A N 1
ATOM 1317 C CA . VAL A 1 180 ? -17.555 3.416 2.430 1.00 95.44 180 VAL A CA 1
ATOM 1318 C C . VAL A 1 180 ? -17.128 4.247 3.640 1.00 95.44 180 VAL A C 1
ATOM 1320 O O . VAL A 1 180 ? -15.949 4.553 3.794 1.00 95.44 180 VAL A O 1
ATOM 1323 N N . ASP A 1 181 ? -18.086 4.639 4.485 1.00 94.19 181 ASP A N 1
ATOM 1324 C CA . ASP A 1 181 ? -17.821 5.421 5.708 1.00 94.19 181 ASP A CA 1
ATOM 1325 C C . ASP A 1 181 ? -17.260 4.548 6.841 1.00 94.19 181 ASP A C 1
ATOM 1327 O O . ASP A 1 181 ? -16.399 4.983 7.599 1.00 94.19 181 ASP A O 1
ATOM 1331 N N . TYR A 1 182 ? -17.734 3.303 6.918 1.00 96.19 182 TYR A N 1
ATOM 1332 C CA . TYR A 1 182 ? -17.283 2.240 7.815 1.00 96.19 182 TYR A CA 1
ATOM 1333 C C . TYR A 1 182 ? -17.270 0.935 7.035 1.00 96.19 182 TYR A C 1
ATOM 1335 O O . TYR A 1 182 ? -18.196 0.663 6.261 1.00 96.19 182 TYR A O 1
ATOM 1343 N N . GLY A 1 183 ? -16.245 0.116 7.222 1.00 96.62 183 GLY A N 1
ATOM 1344 C CA . GLY A 1 183 ? -16.074 -1.034 6.360 1.00 96.62 183 GLY A CA 1
ATOM 1345 C C . GLY A 1 183 ? -14.803 -1.819 6.589 1.00 96.62 183 GLY A C 1
ATOM 1346 O O . GLY A 1 183 ? -14.158 -1.729 7.631 1.00 96.62 183 GLY A O 1
ATOM 1347 N N . ARG A 1 184 ? -14.483 -2.630 5.589 1.00 97.38 184 ARG A N 1
ATOM 1348 C CA . ARG A 1 184 ? -13.254 -3.402 5.512 1.00 97.38 184 ARG A CA 1
ATOM 1349 C C . ARG A 1 184 ? -12.717 -3.352 4.093 1.00 97.38 184 ARG A C 1
ATOM 1351 O O . ARG A 1 184 ? -13.468 -3.619 3.159 1.00 97.38 184 ARG A O 1
ATOM 1358 N N . ILE A 1 185 ? -11.437 -3.038 3.945 1.00 98.62 185 ILE A N 1
ATOM 1359 C CA . ILE A 1 185 ? -10.682 -3.238 2.706 1.00 98.62 185 ILE A CA 1
ATOM 1360 C C . ILE A 1 185 ? -9.764 -4.431 2.959 1.00 98.62 185 ILE A C 1
ATOM 1362 O O . ILE A 1 185 ? -9.058 -4.455 3.962 1.00 98.62 185 ILE A O 1
ATOM 1366 N N . GLU A 1 186 ? -9.812 -5.430 2.084 1.00 98.44 186 GLU A N 1
ATOM 1367 C CA . GLU A 1 186 ? -8.979 -6.632 2.130 1.00 98.44 186 GLU A CA 1
ATOM 1368 C C . GLU A 1 186 ? -8.377 -6.870 0.746 1.00 98.44 186 GLU A C 1
ATOM 1370 O O . GLU A 1 186 ? -9.096 -6.868 -0.258 1.00 98.44 186 GLU A O 1
ATOM 1375 N N . VAL A 1 187 ? -7.064 -7.070 0.697 1.00 98.81 187 VAL A N 1
ATOM 1376 C CA . VAL A 1 187 ? -6.310 -7.279 -0.537 1.00 98.81 187 VAL A CA 1
ATOM 1377 C C . VAL A 1 187 ? -5.337 -8.429 -0.334 1.00 98.81 187 VAL A C 1
ATOM 1379 O O . VAL A 1 187 ? -4.579 -8.432 0.637 1.00 98.81 187 VAL A O 1
ATOM 1382 N N . ARG A 1 188 ? -5.340 -9.400 -1.250 1.00 98.25 188 ARG A N 1
ATOM 1383 C CA . ARG A 1 188 ? -4.339 -10.471 -1.273 1.00 98.25 188 ARG A CA 1
ATOM 1384 C C . ARG A 1 188 ? -3.302 -10.179 -2.342 1.00 98.25 188 ARG A C 1
ATOM 1386 O O . ARG A 1 188 ? -3.652 -10.105 -3.516 1.00 98.25 188 ARG A O 1
ATOM 1393 N N . ALA A 1 189 ? -2.050 -10.015 -1.933 1.00 98.44 189 ALA A N 1
ATOM 1394 C CA . ALA A 1 189 ? -0.982 -9.560 -2.813 1.00 98.44 189 ALA A CA 1
ATOM 1395 C C . ALA A 1 189 ? 0.388 -10.153 -2.456 1.00 98.44 189 ALA A C 1
ATOM 1397 O O . ALA A 1 189 ? 0.584 -10.644 -1.343 1.00 98.44 189 ALA A O 1
ATOM 1398 N N . LYS A 1 190 ? 1.320 -10.068 -3.406 1.00 95.56 190 LYS A N 1
ATOM 1399 C CA . LYS A 1 190 ? 2.762 -10.313 -3.247 1.00 95.56 190 LYS A CA 1
ATOM 1400 C C . LYS A 1 190 ? 3.560 -9.327 -4.105 1.00 95.56 190 LYS A C 1
ATOM 1402 O O . LYS A 1 190 ? 3.016 -8.753 -5.046 1.00 95.56 190 LYS A O 1
ATOM 1407 N N . TRP A 1 191 ? 4.841 -9.170 -3.820 1.00 92.94 191 TRP A N 1
ATOM 1408 C CA . TRP A 1 191 ? 5.694 -8.135 -4.397 1.00 92.94 191 TRP A CA 1
ATOM 1409 C C . TRP A 1 191 ? 7.055 -8.676 -4.844 1.00 92.94 191 TRP A C 1
ATOM 1411 O O . TRP A 1 191 ? 7.690 -9.446 -4.126 1.00 92.94 191 TRP A O 1
ATOM 1421 N N . ASP A 1 192 ? 7.542 -8.218 -5.996 1.00 93.44 192 ASP A N 1
ATOM 1422 C CA . ASP A 1 192 ? 8.913 -8.461 -6.439 1.00 93.44 192 ASP A CA 1
ATOM 1423 C C . ASP A 1 192 ? 9.884 -7.508 -5.717 1.00 93.44 192 ASP A C 1
ATOM 1425 O O . ASP A 1 192 ? 10.068 -6.364 -6.119 1.00 93.44 192 ASP A O 1
ATOM 1429 N N . ALA A 1 193 ? 10.529 -7.966 -4.640 1.00 89.12 193 ALA A N 1
ATOM 1430 C CA . ALA A 1 193 ? 11.454 -7.146 -3.850 1.00 89.12 193 ALA A CA 1
ATOM 1431 C C . ALA A 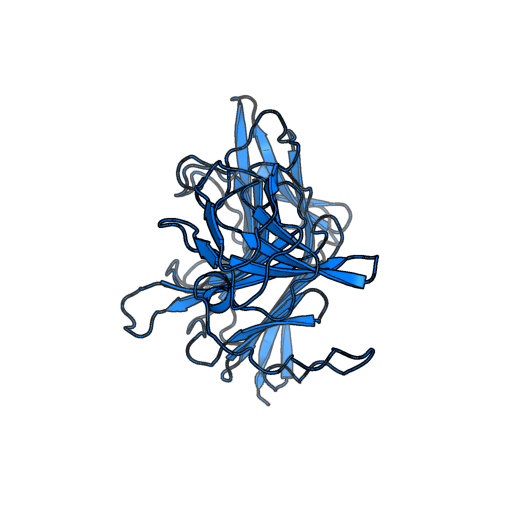1 193 ? 12.539 -6.455 -4.706 1.00 89.12 193 ALA A C 1
ATOM 1433 O O . ALA A 1 193 ? 13.296 -7.111 -5.429 1.00 89.12 193 ALA A O 1
ATOM 1434 N N . ALA A 1 194 ? 12.628 -5.123 -4.609 1.00 92.19 194 ALA A N 1
ATOM 1435 C CA . ALA A 1 194 ? 13.580 -4.332 -5.379 1.00 92.19 194 ALA A CA 1
ATOM 1436 C C . ALA A 1 194 ? 14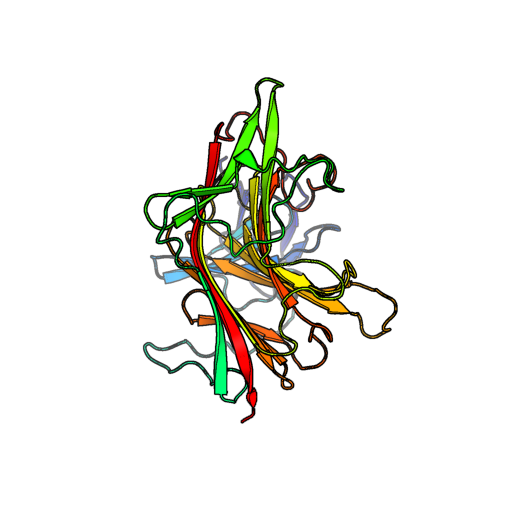.023 -3.056 -4.659 1.00 92.19 194 ALA A C 1
ATOM 1438 O O . ALA A 1 194 ? 13.251 -2.373 -3.986 1.00 92.19 194 ALA A O 1
ATOM 1439 N N . GLN A 1 195 ? 15.280 -2.680 -4.885 1.00 90.12 195 GLN A N 1
ATOM 1440 C CA . GLN A 1 195 ? 15.832 -1.413 -4.428 1.00 90.12 195 GLN A CA 1
ATOM 1441 C C . GLN A 1 195 ? 15.115 -0.229 -5.089 1.00 90.12 195 GLN A C 1
ATOM 1443 O O . GLN A 1 195 ? 15.043 -0.123 -6.313 1.00 90.12 195 GLN A O 1
ATOM 1448 N N . GLY A 1 196 ? 14.635 0.694 -4.257 1.00 89.56 196 GLY A N 1
ATOM 1449 C CA . GLY A 1 196 ? 14.098 1.987 -4.676 1.00 89.56 196 GLY A CA 1
ATOM 1450 C C . GLY A 1 196 ? 12.730 1.968 -5.350 1.00 89.56 196 GLY A C 1
ATOM 1451 O O . GLY A 1 196 ? 12.321 2.987 -5.910 1.00 89.56 196 GLY A O 1
ATOM 1452 N N . ILE A 1 197 ? 12.021 0.844 -5.272 1.00 93.69 197 ILE A N 1
ATOM 1453 C CA . ILE A 1 197 ? 10.623 0.730 -5.674 1.00 93.69 197 ILE A CA 1
ATOM 1454 C C . ILE A 1 197 ? 9.800 0.333 -4.445 1.00 93.69 197 ILE A C 1
ATOM 1456 O O . ILE A 1 197 ? 10.210 -0.547 -3.694 1.00 93.69 197 ILE A O 1
ATOM 1460 N N . ALA A 1 198 ? 8.667 1.001 -4.233 1.00 91.56 198 ALA A N 1
ATOM 1461 C CA . ALA A 1 198 ? 7.815 0.824 -3.062 1.00 91.56 198 ALA A CA 1
ATOM 1462 C C . ALA A 1 198 ? 6.359 0.559 -3.482 1.00 91.56 198 ALA A C 1
ATOM 1464 O O . ALA A 1 198 ? 5.680 1.486 -3.934 1.00 91.56 198 ALA A O 1
ATOM 1465 N N . PRO A 1 199 ? 5.854 -0.681 -3.378 1.00 94.56 199 PRO A N 1
ATOM 1466 C CA . PRO A 1 199 ? 4.433 -0.956 -3.517 1.00 94.56 199 PRO A CA 1
ATOM 1467 C C . PRO A 1 199 ? 3.667 -0.381 -2.325 1.00 94.56 199 PRO A C 1
ATOM 1469 O O . PRO A 1 199 ? 4.152 -0.404 -1.192 1.00 94.56 199 PRO A O 1
ATOM 1472 N N . ALA A 1 200 ? 2.449 0.075 -2.589 1.00 94.69 200 ALA A N 1
ATOM 1473 C CA . ALA A 1 200 ? 1.505 0.489 -1.571 1.00 94.69 200 ALA A CA 1
ATOM 1474 C C . ALA A 1 200 ? 0.104 -0.062 -1.865 1.00 94.69 200 ALA A C 1
ATOM 1476 O O . ALA A 1 200 ? -0.416 0.052 -2.983 1.00 94.69 200 ALA A O 1
ATOM 1477 N N . ILE A 1 201 ? -0.519 -0.634 -0.838 1.00 97.75 201 ILE A N 1
ATOM 1478 C CA . ILE A 1 201 ? -1.938 -0.988 -0.806 1.00 97.75 201 ILE A CA 1
ATOM 1479 C C . ILE A 1 201 ? -2.599 -0.071 0.210 1.00 97.75 201 ILE A C 1
ATOM 1481 O O . ILE A 1 201 ? -2.318 -0.157 1.406 1.00 97.75 201 ILE A O 1
ATOM 1485 N N . MET A 1 202 ? -3.504 0.774 -0.273 1.00 96.69 202 MET A N 1
ATOM 1486 C CA . MET A 1 202 ? -4.032 1.893 0.492 1.00 96.69 202 MET A CA 1
ATOM 1487 C C . MET A 1 202 ? -5.563 1.898 0.550 1.00 96.69 202 MET A C 1
ATOM 1489 O O . MET A 1 202 ? -6.261 1.507 -0.392 1.00 96.69 202 MET A O 1
ATOM 1493 N N . GLY A 1 203 ? -6.095 2.425 1.647 1.00 96.44 203 GLY A N 1
ATOM 1494 C CA . GLY A 1 203 ? -7.404 3.059 1.700 1.00 96.44 203 GLY A CA 1
ATOM 1495 C C . GLY A 1 203 ? -7.237 4.572 1.568 1.00 96.44 203 GLY A C 1
ATOM 1496 O O . GLY A 1 203 ? -6.564 5.183 2.391 1.00 96.44 203 GLY A O 1
ATOM 1497 N N . TRP A 1 204 ? -7.873 5.189 0.572 1.00 94.69 204 TRP A N 1
ATOM 1498 C CA . TRP A 1 204 ? -7.756 6.628 0.288 1.00 94.69 204 TRP A CA 1
ATOM 1499 C C . TRP A 1 204 ? -9.126 7.326 0.310 1.00 94.69 204 TRP A C 1
ATOM 1501 O O . TRP A 1 204 ? -10.128 6.683 -0.026 1.00 94.69 204 TRP A O 1
ATOM 1511 N N . PRO A 1 205 ? -9.225 8.622 0.661 1.00 93.25 205 PRO A N 1
ATOM 1512 C CA . PRO A 1 205 ? -10.470 9.381 0.558 1.00 93.25 205 PRO A CA 1
ATOM 1513 C C . PRO A 1 205 ? -11.075 9.358 -0.853 1.00 93.25 205 PRO A C 1
ATOM 1515 O O . PRO A 1 205 ? -10.416 9.697 -1.834 1.00 93.25 205 PRO A O 1
ATOM 1518 N N . SER A 1 206 ? -12.354 8.992 -0.986 1.00 89.88 206 SER A N 1
ATOM 1519 C CA . SER A 1 206 ? -12.977 8.877 -2.317 1.00 89.88 206 SER A CA 1
ATOM 1520 C C . SER A 1 206 ? -13.431 10.221 -2.899 1.00 89.88 206 SER A C 1
ATOM 1522 O O . SER A 1 206 ? -13.301 10.455 -4.101 1.00 89.88 206 SER A O 1
ATOM 1524 N N . ALA A 1 207 ? -13.975 11.108 -2.057 1.00 79.00 207 ALA A N 1
ATOM 1525 C CA . ALA A 1 207 ? -14.731 12.285 -2.494 1.00 79.00 207 ALA A CA 1
ATOM 1526 C C . ALA A 1 207 ? -13.895 13.556 -2.714 1.00 79.00 207 ALA A C 1
ATOM 1528 O O . ALA A 1 207 ? -14.290 14.435 -3.485 1.00 79.00 207 ALA A O 1
ATOM 1529 N N . ALA A 1 208 ? -12.754 13.668 -2.037 1.00 68.62 208 ALA A N 1
ATOM 1530 C CA . ALA A 1 208 ? -11.865 14.817 -2.104 1.00 68.62 208 ALA A CA 1
ATOM 1531 C C . ALA A 1 208 ? -10.431 14.368 -1.826 1.00 68.62 208 ALA A C 1
ATOM 1533 O O . ALA A 1 208 ? -10.210 13.589 -0.905 1.00 68.62 208 ALA A O 1
ATOM 1534 N N . ASP A 1 209 ? -9.467 14.899 -2.581 1.00 67.31 209 ASP A N 1
ATOM 1535 C CA . ASP A 1 209 ? -8.037 14.762 -2.284 1.00 67.31 209 ASP A CA 1
ATOM 1536 C C . ASP A 1 209 ? -7.684 15.647 -1.075 1.00 67.31 209 ASP A C 1
ATOM 1538 O O . ASP A 1 209 ? -7.131 16.741 -1.189 1.00 67.31 209 ASP A O 1
ATOM 1542 N N . ALA A 1 210 ? -8.178 15.228 0.087 1.00 75.31 210 ALA A N 1
ATOM 1543 C CA . ALA A 1 210 ? -8.026 15.881 1.373 1.00 75.31 210 ALA A CA 1
ATOM 1544 C C . ALA A 1 210 ? -7.280 14.912 2.284 1.00 75.31 210 ALA A C 1
ATOM 1546 O O . ALA A 1 210 ? -7.891 14.138 3.018 1.00 75.31 210 ALA A O 1
ATOM 1547 N N . TRP A 1 211 ? -5.957 14.952 2.168 1.00 84.62 211 TRP A N 1
ATOM 1548 C CA . TRP A 1 211 ? -5.033 14.241 3.036 1.00 84.62 211 TRP A CA 1
ATOM 1549 C C . TRP A 1 211 ? -4.635 15.128 4.231 1.00 84.62 211 TRP A C 1
ATOM 1551 O O . TRP A 1 211 ? -4.401 16.328 4.027 1.00 84.62 211 TRP A O 1
ATOM 1561 N N . PRO A 1 212 ? -4.545 14.586 5.462 1.00 88.31 212 PRO A N 1
ATOM 1562 C CA . PRO A 1 212 ? -4.997 13.249 5.892 1.00 88.31 212 PRO A CA 1
ATOM 1563 C C . PRO A 1 212 ? -6.536 13.132 5.848 1.00 88.31 212 PRO A C 1
ATOM 1565 O O . PRO A 1 212 ? -7.222 14.162 5.898 1.00 88.31 212 PRO A O 1
ATOM 1568 N N . PRO A 1 213 ? -7.129 11.924 5.792 1.00 92.56 213 PRO A N 1
ATOM 1569 C CA . PRO A 1 213 ? -6.630 10.621 6.234 1.00 92.56 213 PRO A CA 1
ATOM 1570 C C . PRO A 1 213 ? -6.132 9.711 5.106 1.00 92.56 213 PRO A C 1
ATOM 1572 O O . PRO A 1 213 ? -6.435 9.928 3.936 1.00 92.56 213 PRO A O 1
ATOM 1575 N N . GLU A 1 214 ? -5.448 8.642 5.501 1.00 94.62 214 GLU A N 1
ATOM 1576 C CA . GLU A 1 214 ? -4.938 7.574 4.639 1.00 94.62 214 GLU A CA 1
ATOM 1577 C C . GLU A 1 214 ? -4.783 6.292 5.467 1.00 94.62 214 GLU A C 1
ATOM 1579 O O . GLU A 1 214 ? -4.405 6.329 6.640 1.00 94.62 214 GLU A O 1
ATOM 1584 N N . PHE A 1 215 ? -5.121 5.153 4.868 1.00 97.38 215 PHE A N 1
ATOM 1585 C CA . PHE A 1 215 ? -4.851 3.844 5.443 1.00 97.38 215 PHE A CA 1
ATOM 1586 C C . PHE A 1 215 ? -3.796 3.134 4.609 1.00 97.38 215 PHE A C 1
ATOM 1588 O O . PHE A 1 215 ? -4.130 2.585 3.567 1.00 97.38 215 PHE A O 1
ATOM 1595 N N . ASP A 1 216 ? -2.576 3.028 5.101 1.00 96.25 216 ASP A N 1
ATOM 1596 C CA . ASP A 1 216 ? -1.548 2.192 4.493 1.00 96.25 216 ASP A CA 1
ATOM 1597 C C . ASP A 1 216 ? -1.683 0.779 5.046 1.00 96.25 216 ASP A C 1
ATOM 1599 O O . ASP A 1 216 ? -1.258 0.485 6.164 1.00 96.25 216 ASP A O 1
ATOM 1603 N N . LEU A 1 217 ? -2.340 -0.110 4.298 1.00 96.69 217 LEU A N 1
ATOM 1604 C CA . LEU A 1 217 ? -2.456 -1.519 4.686 1.00 96.69 217 LEU A CA 1
ATOM 1605 C C . LEU A 1 217 ? -1.093 -2.203 4.546 1.00 96.69 217 LEU A C 1
ATOM 1607 O O . LEU A 1 217 ? -0.714 -3.011 5.396 1.00 96.69 217 LEU A O 1
ATOM 1611 N N . MET A 1 218 ? -0.382 -1.865 3.471 1.00 92.56 218 MET A N 1
ATOM 1612 C CA . MET A 1 218 ? 0.974 -2.306 3.190 1.00 92.56 218 MET A CA 1
ATOM 1613 C C . MET A 1 218 ? 1.720 -1.210 2.442 1.00 92.56 218 MET A C 1
ATOM 1615 O O . MET A 1 218 ? 1.270 -0.798 1.379 1.00 92.56 218 MET A O 1
ATOM 1619 N N . GLU A 1 219 ? 2.873 -0.816 2.970 1.00 83.38 219 GLU A N 1
ATOM 1620 C CA . GLU A 1 219 ? 3.954 -0.140 2.259 1.00 83.38 219 GLU A CA 1
ATOM 1621 C C . GLU A 1 219 ? 5.243 -0.941 2.475 1.00 83.38 219 GLU A C 1
ATOM 1623 O O . GLU A 1 219 ? 5.673 -1.150 3.615 1.00 83.38 219 GLU A O 1
ATOM 1628 N N . VAL A 1 220 ? 5.878 -1.402 1.396 1.00 68.06 220 VAL A N 1
ATOM 1629 C CA . VAL A 1 220 ? 7.215 -2.013 1.478 1.00 68.06 220 VAL A CA 1
ATOM 1630 C C . VAL A 1 220 ? 8.246 -0.946 1.146 1.00 68.06 220 VAL A C 1
ATOM 1632 O O . VAL A 1 220 ? 8.244 -0.384 0.054 1.00 68.06 220 VAL A O 1
ATOM 1635 N N . VAL A 1 221 ? 9.143 -0.674 2.092 1.00 63.94 221 VAL A N 1
ATOM 1636 C CA . VAL A 1 221 ? 10.218 0.321 1.925 1.00 63.94 221 VAL A CA 1
ATOM 1637 C C . VAL A 1 221 ? 11.618 -0.286 1.987 1.00 63.94 221 VAL A C 1
ATOM 1639 O O . V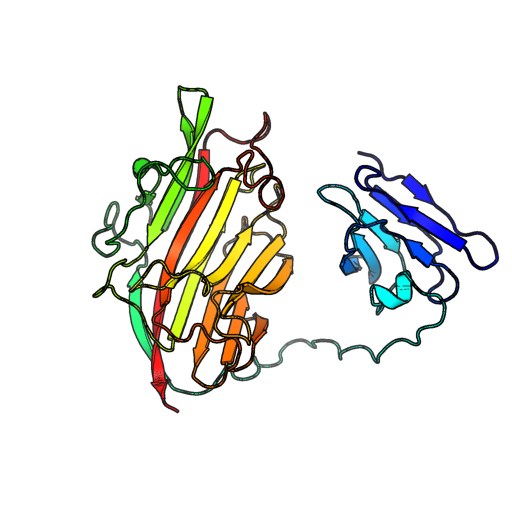AL A 1 221 ? 12.610 0.434 1.850 1.00 63.94 221 VAL A O 1
ATOM 1642 N N . ASP A 1 222 ? 11.731 -1.597 2.216 1.00 70.62 222 ASP A N 1
ATOM 1643 C CA . ASP A 1 222 ? 13.007 -2.299 2.218 1.00 70.62 222 ASP A CA 1
ATOM 1644 C C . ASP A 1 222 ? 13.232 -3.079 0.918 1.00 70.62 222 ASP A C 1
ATOM 1646 O O . ASP A 1 222 ? 12.347 -3.739 0.384 1.00 70.62 222 ASP A O 1
ATOM 1650 N N . ALA A 1 223 ? 14.463 -3.013 0.409 1.00 72.25 223 ALA A N 1
ATOM 1651 C CA . ALA A 1 223 ? 14.833 -3.636 -0.861 1.00 72.25 223 ALA A CA 1
ATOM 1652 C C . ALA A 1 223 ? 14.751 -5.172 -0.841 1.00 72.25 223 ALA A C 1
ATOM 1654 O O . ALA A 1 223 ? 14.677 -5.788 -1.899 1.00 72.25 223 ALA A O 1
ATOM 1655 N N . ASP A 1 224 ? 14.775 -5.775 0.352 1.00 75.12 224 ASP A N 1
ATOM 1656 C CA . ASP A 1 224 ? 14.732 -7.225 0.554 1.00 75.12 224 ASP A CA 1
ATOM 1657 C C . ASP A 1 224 ? 13.291 -7.751 0.738 1.00 75.12 224 ASP A C 1
ATOM 1659 O O . ASP A 1 224 ? 13.086 -8.965 0.819 1.00 75.12 224 ASP A O 1
ATOM 1663 N N . GLY A 1 225 ? 12.295 -6.857 0.825 1.00 78.19 225 GLY A N 1
ATOM 1664 C CA . GLY A 1 225 ? 10.883 -7.206 0.975 1.00 78.19 225 GLY A CA 1
ATOM 1665 C C . GLY A 1 225 ? 10.564 -7.999 2.243 1.00 78.19 225 GLY A C 1
ATOM 1666 O O . GLY A 1 225 ? 9.631 -8.799 2.224 1.00 78.19 225 GLY A O 1
ATOM 1667 N N . GLN A 1 226 ? 11.342 -7.833 3.316 1.00 80.62 226 GLN A N 1
ATOM 1668 C CA . GLN A 1 226 ? 11.183 -8.605 4.555 1.00 80.62 226 GLN A CA 1
ATOM 1669 C C . GLN A 1 226 ? 10.345 -7.868 5.609 1.00 80.62 226 GLN A C 1
ATOM 1671 O O . GLN A 1 226 ? 10.065 -8.405 6.685 1.00 80.62 226 GLN A O 1
ATOM 1676 N N . TRP A 1 227 ? 9.978 -6.613 5.336 1.00 77.88 227 TRP A N 1
ATOM 1677 C CA . TRP A 1 227 ? 9.228 -5.780 6.262 1.00 77.88 227 TRP A CA 1
ATOM 1678 C C . TRP A 1 227 ? 8.149 -4.986 5.541 1.00 77.88 227 TRP A C 1
ATOM 1680 O O . TRP A 1 227 ? 8.409 -4.272 4.578 1.00 77.88 227 TRP A O 1
ATOM 1690 N N . VAL A 1 228 ? 6.942 -5.033 6.095 1.00 82.81 228 VAL A N 1
ATOM 1691 C CA . VAL A 1 228 ? 5.838 -4.166 5.683 1.00 82.81 228 VAL A CA 1
ATOM 1692 C C . VAL A 1 228 ? 5.578 -3.125 6.761 1.00 82.81 228 VAL A C 1
ATOM 1694 O O . VAL A 1 228 ? 5.518 -3.449 7.952 1.00 82.81 228 VAL A O 1
ATOM 1697 N N . ALA A 1 229 ? 5.417 -1.875 6.336 1.00 83.06 229 ALA A N 1
ATOM 1698 C CA . ALA A 1 229 ? 4.831 -0.814 7.133 1.00 83.06 229 ALA A CA 1
ATOM 1699 C C . ALA A 1 229 ? 3.309 -0.824 6.941 1.00 83.06 229 ALA A C 1
ATOM 1701 O O . ALA A 1 229 ? 2.804 -0.876 5.822 1.00 83.06 229 ALA A O 1
ATOM 1702 N N . THR A 1 230 ? 2.586 -0.771 8.049 1.00 87.50 230 THR A N 1
ATOM 1703 C CA . THR A 1 230 ? 1.155 -0.493 8.090 1.00 87.50 230 THR A CA 1
ATOM 1704 C C . THR A 1 230 ? 0.993 0.826 8.825 1.00 87.50 230 THR A C 1
ATOM 1706 O O . THR A 1 230 ? 1.343 0.902 10.006 1.00 87.50 230 THR A O 1
ATOM 1709 N N . THR A 1 231 ? 0.474 1.851 8.162 1.00 87.31 231 THR A N 1
ATOM 1710 C CA . THR A 1 231 ? 0.329 3.190 8.740 1.00 87.31 231 THR A CA 1
ATOM 1711 C C . THR A 1 231 ? -1.130 3.629 8.716 1.00 87.31 231 THR A C 1
ATOM 1713 O O . THR A 1 231 ? -1.864 3.442 7.751 1.00 87.31 231 THR A O 1
ATOM 1716 N N . ASN A 1 232 ? -1.589 4.179 9.834 1.00 92.69 232 ASN A N 1
ATOM 1717 C CA . ASN A 1 232 ? -2.869 4.869 9.906 1.00 92.69 232 ASN A CA 1
ATOM 1718 C C . ASN A 1 232 ? -2.597 6.365 9.996 1.00 92.69 232 ASN A C 1
ATOM 1720 O O . ASN A 1 232 ? -1.969 6.781 10.969 1.00 92.69 232 ASN A O 1
ATOM 1724 N N . HIS A 1 233 ? -3.078 7.143 9.029 1.00 93.25 233 HIS A N 1
ATOM 1725 C CA . HIS A 1 233 ? -3.040 8.603 9.017 1.00 93.25 233 HIS A CA 1
ATOM 1726 C C . HIS A 1 233 ? -4.442 9.159 9.252 1.00 93.25 233 HIS A C 1
ATOM 1728 O O . HIS A 1 233 ? -5.404 8.792 8.571 1.00 93.25 233 HIS A O 1
ATOM 1734 N N . TRP A 1 234 ? -4.571 10.101 10.179 1.00 91.75 234 TRP A N 1
ATOM 1735 C CA . TRP A 1 234 ? -5.836 10.757 10.483 1.00 91.75 234 TRP A CA 1
ATOM 1736 C C . TRP A 1 234 ? -5.650 12.244 10.778 1.00 91.75 234 TRP A C 1
ATOM 1738 O O . TRP A 1 234 ? -4.546 12.757 10.963 1.00 91.75 234 TRP A O 1
ATOM 1748 N N . GLN A 1 235 ? -6.773 12.959 10.812 1.00 89.81 235 GLN A N 1
ATOM 1749 C CA . GLN A 1 235 ? -6.794 14.372 11.169 1.00 89.81 235 GLN A CA 1
ATOM 1750 C C . GLN A 1 235 ? -6.351 14.551 12.623 1.00 89.81 235 GLN A C 1
ATOM 1752 O O . GLN A 1 235 ? -7.013 14.082 13.550 1.00 89.81 235 GLN A O 1
ATOM 1757 N N . GLY A 1 236 ? -5.253 15.276 12.829 1.00 83.50 236 GLY A N 1
ATOM 1758 C CA . GLY A 1 236 ? -4.729 15.547 14.158 1.00 83.50 236 GLY A CA 1
ATOM 1759 C C . GLY A 1 236 ? -5.756 16.231 15.076 1.00 83.50 236 GLY A C 1
ATOM 1760 O O . GLY A 1 236 ? -6.701 16.868 14.604 1.00 83.50 236 GLY A O 1
ATOM 1761 N N . PRO A 1 237 ? -5.566 16.182 16.410 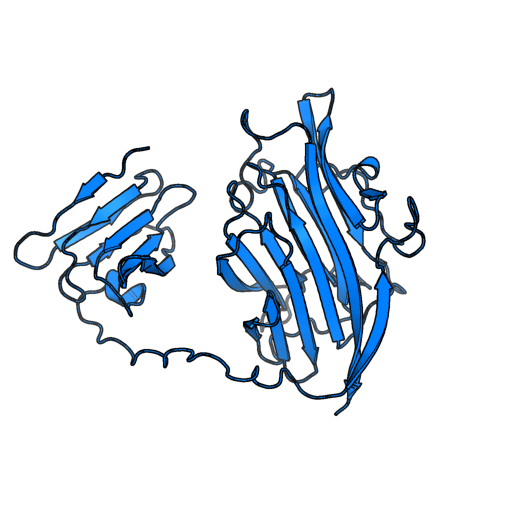1.00 72.94 237 PRO A N 1
ATOM 1762 C CA . PRO A 1 237 ? -6.577 16.588 17.397 1.00 72.94 237 PRO A CA 1
ATOM 1763 C C . PRO A 1 237 ? -7.092 18.032 17.271 1.00 72.94 237 PRO A C 1
ATOM 1765 O O . PRO A 1 237 ? -8.136 18.370 17.826 1.00 72.94 237 PRO A O 1
ATOM 1768 N N . GLY A 1 238 ? -6.346 18.900 16.581 1.00 71.19 238 GLY A N 1
ATOM 1769 C CA . GLY A 1 238 ? -6.739 20.280 16.308 1.00 71.19 238 GLY A CA 1
ATOM 1770 C C . GLY A 1 238 ? -7.725 20.450 15.148 1.00 71.19 238 GLY A C 1
ATOM 1771 O O . GLY A 1 238 ? -8.281 21.535 15.018 1.00 71.19 238 GLY A O 1
ATOM 1772 N N . GLY A 1 239 ? -7.937 19.426 14.310 1.00 69.50 239 GLY A N 1
ATOM 1773 C CA . GLY A 1 239 ? -8.800 19.495 13.123 1.00 69.50 239 GLY A CA 1
ATOM 1774 C C . GLY A 1 239 ? -8.330 20.504 12.068 1.00 69.50 239 GLY A C 1
ATOM 1775 O O . GLY A 1 239 ? -9.140 21.001 11.289 1.00 69.50 239 GLY A O 1
ATOM 1776 N N . ASN A 1 240 ? -7.038 20.850 12.076 1.00 72.75 240 ASN A N 1
ATOM 1777 C CA . ASN A 1 240 ? -6.451 21.905 11.245 1.00 72.75 240 ASN A CA 1
ATOM 1778 C C . ASN A 1 240 ? -5.759 21.370 9.976 1.00 72.75 240 ASN A C 1
ATOM 1780 O O . ASN A 1 240 ? -5.022 22.122 9.340 1.00 72.75 240 ASN A O 1
ATOM 1784 N N . GLY A 1 241 ? -5.968 20.099 9.612 1.00 75.25 241 GLY A N 1
ATOM 1785 C CA . GLY A 1 241 ? -5.229 19.445 8.526 1.00 75.25 241 GLY A CA 1
ATOM 1786 C C . GLY A 1 241 ? -3.854 18.911 8.933 1.00 75.25 241 GLY A C 1
ATOM 1787 O O . GLY A 1 241 ? -3.076 18.544 8.060 1.00 75.25 241 GLY A O 1
ATOM 1788 N N . ASP A 1 242 ? -3.544 18.885 10.233 1.00 83.25 242 ASP A N 1
ATOM 1789 C CA . ASP A 1 242 ? -2.312 18.279 10.741 1.00 83.25 242 ASP A CA 1
ATOM 1790 C C . ASP A 1 242 ? -2.375 16.757 10.573 1.00 83.25 242 ASP A C 1
ATOM 1792 O O . ASP A 1 242 ? -3.387 16.139 10.908 1.00 83.25 242 ASP A O 1
ATOM 1796 N N . ASP A 1 243 ? -1.279 16.162 10.110 1.00 86.88 243 ASP A N 1
ATOM 1797 C CA . ASP A 1 243 ? -1.113 14.713 10.040 1.00 86.88 243 ASP A CA 1
ATOM 1798 C C . ASP A 1 243 ? -0.780 14.139 11.422 1.00 86.88 243 ASP A C 1
ATOM 1800 O O . ASP A 1 243 ? 0.249 14.462 12.026 1.00 86.88 243 ASP A O 1
ATOM 1804 N N . ALA A 1 244 ? -1.679 13.303 11.936 1.00 87.31 244 ALA A N 1
ATOM 1805 C CA . ALA A 1 244 ? -1.402 12.411 13.045 1.00 87.31 244 ALA A CA 1
ATOM 1806 C C . ALA A 1 244 ? -1.365 10.986 12.505 1.00 87.31 244 ALA A C 1
ATOM 1808 O O . ALA A 1 244 ? -2.284 10.572 11.804 1.00 87.31 244 ALA A O 1
ATOM 1809 N N . TYR A 1 245 ? -0.315 10.242 12.855 1.00 87.44 245 TYR A N 1
ATOM 1810 C CA . TYR A 1 245 ? -0.126 8.903 12.323 1.00 87.44 245 TYR A CA 1
ATOM 1811 C C . TYR A 1 245 ? 0.459 7.920 13.329 1.00 87.44 245 TYR A C 1
ATOM 1813 O O . TYR A 1 245 ? 1.118 8.286 14.312 1.00 87.44 245 TYR A O 1
ATOM 1821 N N . ARG A 1 246 ? 0.223 6.636 13.056 1.00 81.56 246 ARG A N 1
ATOM 1822 C CA . ARG A 1 246 ? 0.794 5.493 13.773 1.00 81.56 246 ARG A CA 1
ATOM 1823 C C . ARG A 1 246 ? 1.201 4.434 12.767 1.00 81.56 246 ARG A C 1
ATOM 1825 O O . ARG A 1 246 ? 0.356 3.925 12.043 1.00 81.56 246 ARG A O 1
ATOM 1832 N N . THR A 1 247 ? 2.480 4.076 12.786 1.00 82.62 247 THR A N 1
ATOM 1833 C CA . THR A 1 247 ? 3.026 3.000 11.956 1.00 82.62 247 THR A CA 1
ATOM 1834 C C . THR A 1 247 ? 3.308 1.769 12.807 1.00 82.62 247 THR A C 1
ATOM 1836 O O . THR A 1 247 ? 4.035 1.840 13.804 1.00 82.62 247 THR A O 1
ATOM 1839 N N . ALA A 1 248 ? 2.769 0.631 12.389 1.00 79.81 248 ALA A N 1
ATOM 1840 C CA . ALA A 1 248 ? 3.178 -0.695 12.816 1.00 79.81 248 ALA A CA 1
ATOM 1841 C C . ALA A 1 248 ? 4.061 -1.320 11.732 1.00 79.81 248 ALA A C 1
ATOM 1843 O O . ALA A 1 248 ? 3.888 -1.068 10.545 1.00 79.81 248 ALA A O 1
ATOM 1844 N N . TRP A 1 249 ? 5.027 -2.132 12.142 1.00 79.94 249 TRP A N 1
ATOM 1845 C CA . TRP A 1 249 ? 5.958 -2.774 11.222 1.00 79.94 249 TRP A CA 1
ATOM 1846 C C . TRP A 1 249 ? 5.964 -4.271 11.462 1.00 79.94 249 TRP A C 1
ATOM 1848 O O . TRP A 1 249 ? 6.316 -4.697 12.568 1.00 79.94 249 TRP A O 1
ATOM 1858 N N . THR A 1 250 ? 5.694 -5.040 10.419 1.00 79.31 250 THR A N 1
ATOM 1859 C CA . THR A 1 250 ? 5.536 -6.492 10.502 1.00 79.31 250 THR A CA 1
ATOM 1860 C C . THR A 1 250 ? 6.613 -7.180 9.673 1.00 79.31 250 THR A C 1
ATOM 1862 O O . THR A 1 250 ? 6.854 -6.785 8.534 1.00 79.31 250 THR A O 1
ATOM 1865 N N . GLU A 1 251 ? 7.282 -8.179 10.256 1.00 82.06 251 GLU A N 1
ATOM 1866 C CA . GLU A 1 251 ? 8.243 -9.027 9.538 1.00 82.06 251 GLU A CA 1
ATOM 1867 C C . GLU A 1 251 ? 7.466 -10.086 8.762 1.00 82.06 251 GLU A C 1
ATOM 1869 O O . GLU A 1 251 ? 6.808 -10.930 9.373 1.00 82.06 251 GLU A O 1
ATOM 1874 N N . ILE A 1 252 ? 7.525 -10.021 7.438 1.00 80.31 252 ILE A N 1
ATOM 1875 C CA . ILE A 1 252 ? 6.925 -10.997 6.526 1.00 80.31 252 ILE A CA 1
ATOM 1876 C C . ILE A 1 252 ? 7.802 -11.106 5.284 1.00 80.31 252 ILE A C 1
ATOM 1878 O O . ILE A 1 252 ? 8.490 -10.150 4.942 1.00 80.31 252 ILE A O 1
ATOM 1882 N N . ASP A 1 253 ? 7.741 -12.226 4.573 1.00 86.31 253 ASP A N 1
ATOM 1883 C CA . ASP A 1 253 ? 8.311 -12.296 3.230 1.00 86.31 253 ASP A CA 1
ATOM 1884 C C . ASP A 1 253 ? 7.283 -11.764 2.225 1.00 86.31 253 ASP A C 1
ATOM 1886 O O . ASP A 1 253 ? 6.430 -12.501 1.748 1.00 86.31 253 ASP A O 1
ATOM 1890 N N . SER A 1 254 ? 7.344 -10.473 1.894 1.00 86.00 254 SER A N 1
ATOM 1891 C CA . SER A 1 254 ? 6.380 -9.851 0.971 1.00 86.00 254 SER A CA 1
ATOM 1892 C C . SER A 1 254 ? 6.433 -10.413 -0.459 1.00 86.00 254 SER A C 1
ATOM 1894 O O . SER A 1 254 ? 5.552 -10.093 -1.260 1.00 86.00 254 SER A O 1
ATOM 1896 N N . THR A 1 255 ? 7.416 -11.267 -0.778 1.00 89.44 255 THR A N 1
ATOM 1897 C CA . THR A 1 255 ? 7.471 -12.012 -2.045 1.00 89.44 255 THR A CA 1
ATOM 1898 C C . THR A 1 255 ? 6.515 -13.213 -2.076 1.00 89.44 255 THR A C 1
ATOM 1900 O O . THR A 1 255 ? 6.149 -13.687 -3.158 1.00 89.44 255 THR A O 1
ATOM 1903 N N . ASP A 1 256 ? 6.037 -13.653 -0.908 1.00 94.12 256 ASP A N 1
ATOM 1904 C CA . ASP A 1 256 ? 4.948 -14.611 -0.754 1.00 94.12 256 ASP A CA 1
ATOM 1905 C C . ASP A 1 256 ? 3.576 -13.915 -0.724 1.00 94.12 256 ASP A C 1
ATOM 1907 O O . ASP A 1 256 ? 3.430 -12.711 -0.512 1.00 94.12 256 ASP A O 1
ATOM 1911 N N . TRP A 1 257 ? 2.524 -14.698 -0.972 1.00 95.31 257 TRP A N 1
ATOM 1912 C CA . TRP A 1 257 ? 1.155 -14.193 -0.943 1.00 95.31 257 TRP A CA 1
ATOM 1913 C C . TRP A 1 257 ? 0.668 -13.954 0.483 1.00 95.31 257 TRP A C 1
ATOM 1915 O O . TRP A 1 257 ? 0.459 -14.912 1.229 1.00 95.31 257 TRP A O 1
ATOM 1925 N N . HIS A 1 258 ? 0.320 -12.706 0.773 1.00 96.94 258 HIS A N 1
ATOM 1926 C CA . HIS A 1 258 ? -0.246 -12.284 2.049 1.00 96.94 258 HIS A CA 1
ATOM 1927 C C . HIS A 1 258 ? -1.595 -11.594 1.863 1.00 96.94 258 HIS A C 1
ATOM 1929 O O . HIS A 1 258 ? -1.877 -11.010 0.815 1.00 96.94 258 HIS A O 1
ATOM 1935 N N . THR A 1 259 ? -2.448 -11.670 2.883 1.00 97.88 259 THR A N 1
ATOM 1936 C CA . THR A 1 259 ? -3.723 -10.942 2.928 1.00 97.88 259 THR A CA 1
ATOM 1937 C C . THR A 1 259 ? -3.608 -9.754 3.869 1.00 97.88 259 THR A C 1
ATOM 1939 O O . THR A 1 259 ? -3.545 -9.925 5.084 1.00 97.88 259 THR A O 1
ATOM 1942 N N . TYR A 1 260 ? -3.635 -8.550 3.312 1.00 98.19 260 TYR A N 1
ATOM 1943 C CA . TYR A 1 260 ? -3.603 -7.292 4.047 1.00 98.19 260 TYR A CA 1
ATOM 1944 C C . TYR A 1 260 ? -5.025 -6.772 4.202 1.00 98.19 260 TYR A C 1
ATOM 1946 O O . TYR A 1 260 ? -5.782 -6.733 3.229 1.00 98.19 260 TYR A O 1
ATOM 1954 N N . ALA A 1 261 ? -5.413 -6.362 5.406 1.00 98.06 261 ALA A N 1
ATOM 1955 C CA . ALA A 1 261 ? -6.721 -5.760 5.605 1.00 98.06 261 ALA A CA 1
ATOM 1956 C C . ALA A 1 261 ? -6.710 -4.641 6.637 1.00 98.06 261 ALA A C 1
ATOM 1958 O O . ALA A 1 261 ? -6.007 -4.712 7.641 1.00 98.06 261 ALA A O 1
ATOM 1959 N N . VAL A 1 262 ? -7.583 -3.664 6.413 1.00 98.06 262 VAL A N 1
ATOM 1960 C CA . VAL A 1 262 ? -8.021 -2.696 7.417 1.00 98.06 262 VAL A CA 1
ATOM 1961 C C . VAL A 1 262 ? -9.528 -2.819 7.576 1.00 98.06 262 VAL A C 1
ATOM 1963 O O . VAL A 1 262 ? -10.267 -2.860 6.593 1.00 98.06 262 VAL A O 1
ATOM 1966 N N . GLN A 1 263 ? -9.990 -2.893 8.815 1.00 96.94 263 GLN A N 1
ATOM 1967 C CA . GLN A 1 263 ? -11.395 -2.853 9.191 1.00 96.94 263 GLN A CA 1
ATOM 1968 C C . GLN A 1 263 ? -11.613 -1.665 10.117 1.00 96.94 263 GLN A C 1
ATOM 1970 O O . GLN A 1 263 ? -10.874 -1.493 11.082 1.00 96.94 263 GLN A O 1
ATOM 1975 N N . TRP A 1 264 ? -12.656 -0.879 9.876 1.00 96.75 264 TRP A N 1
ATOM 1976 C CA . TRP A 1 264 ? -13.016 0.228 10.747 1.00 96.75 264 TRP A CA 1
ATOM 1977 C C . TRP A 1 264 ? -14.526 0.353 10.918 1.00 96.75 264 TRP A C 1
ATOM 1979 O O . TRP A 1 264 ? -15.313 0.198 9.982 1.00 96.75 264 TRP A O 1
ATOM 1989 N N . THR A 1 265 ? -14.931 0.642 12.147 1.00 95.75 265 THR A N 1
ATOM 1990 C CA . THR A 1 265 ? -16.323 0.893 12.542 1.00 95.75 265 THR A CA 1
ATOM 1991 C C . THR A 1 265 ? -16.355 2.157 13.411 1.00 95.75 265 THR A C 1
ATOM 1993 O O . THR A 1 265 ? -15.303 2.757 13.648 1.00 95.75 265 THR A O 1
ATOM 1996 N N . PRO A 1 266 ? -17.514 2.581 13.946 1.00 94.69 266 PRO A N 1
ATOM 1997 C CA . PRO A 1 266 ? -17.547 3.665 14.927 1.00 94.69 266 PRO A CA 1
ATOM 1998 C C . PRO A 1 266 ? -16.679 3.431 16.181 1.00 94.69 266 PRO A C 1
ATOM 2000 O O . PRO A 1 266 ? -16.419 4.379 16.917 1.00 94.69 266 PRO A O 1
ATOM 2003 N N . GLU A 1 267 ? -16.255 2.192 16.450 1.00 92.12 267 GLU A N 1
ATOM 2004 C CA . GLU A 1 267 ? -15.449 1.819 17.621 1.00 92.12 267 GLU A CA 1
ATOM 2005 C C . GLU A 1 267 ? -13.941 2.033 17.421 1.00 92.12 267 GLU A C 1
ATOM 2007 O O . GLU A 1 267 ? -13.207 2.069 18.407 1.00 92.12 267 GLU A O 1
ATOM 2012 N N . GLY A 1 268 ? -13.474 2.183 16.179 1.00 94.31 268 GLY A N 1
ATOM 2013 C CA . GLY A 1 268 ? -12.054 2.334 15.862 1.00 94.31 268 GLY A CA 1
ATOM 2014 C C . GLY A 1 268 ? -11.632 1.549 14.625 1.00 94.31 268 GLY A C 1
ATOM 2015 O O . GLY A 1 268 ? -12.471 1.106 13.834 1.00 94.31 268 GLY A O 1
ATOM 2016 N N . VAL A 1 269 ? -10.320 1.384 14.469 1.00 95.44 269 VAL A N 1
ATOM 2017 C CA . VAL A 1 269 ? -9.672 0.754 13.312 1.00 95.44 269 VAL A CA 1
ATOM 2018 C C . VAL A 1 269 ? -8.811 -0.433 13.747 1.00 95.44 269 VAL A C 1
ATOM 2020 O O . VAL A 1 269 ? -8.159 -0.398 14.788 1.00 95.44 269 VAL A O 1
ATOM 2023 N N . VAL A 1 270 ? -8.807 -1.500 12.954 1.00 95.31 270 VAL A N 1
ATOM 2024 C CA . VAL A 1 270 ? -7.986 -2.697 13.156 1.00 95.31 270 VAL A CA 1
ATOM 2025 C C . VAL A 1 270 ? -7.361 -3.094 11.833 1.00 95.31 270 VAL A C 1
ATOM 2027 O O . VAL A 1 270 ? -8.064 -3.249 10.837 1.00 95.31 270 VAL A O 1
ATOM 2030 N N . TYR A 1 271 ? -6.051 -3.305 11.845 1.00 95.06 271 TYR A N 1
ATOM 2031 C CA . TYR A 1 271 ? -5.313 -3.819 10.703 1.00 95.06 271 TYR A CA 1
ATOM 2032 C C . TYR A 1 271 ? -4.864 -5.244 10.969 1.00 95.06 271 TYR A C 1
ATOM 2034 O O . TYR A 1 271 ? -4.453 -5.584 12.084 1.00 95.06 271 TYR A O 1
ATOM 2042 N N . THR A 1 272 ? -4.904 -6.058 9.922 1.00 93.56 272 THR A N 1
ATOM 2043 C CA . THR A 1 272 ? -4.462 -7.447 9.968 1.00 93.56 272 THR A CA 1
ATOM 2044 C C . THR A 1 272 ? -3.592 -7.800 8.776 1.00 93.56 272 THR A C 1
ATOM 2046 O O . THR A 1 272 ? -3.884 -7.367 7.660 1.00 93.56 272 THR A O 1
ATOM 2049 N N . ILE A 1 273 ? -2.612 -8.671 9.003 1.00 93.75 273 ILE A N 1
ATOM 2050 C CA . ILE A 1 273 ? -1.876 -9.385 7.957 1.00 93.75 273 ILE A CA 1
ATOM 2051 C C . ILE A 1 273 ? -2.108 -10.879 8.191 1.00 93.75 273 ILE A C 1
ATOM 2053 O O . ILE A 1 273 ? -1.934 -11.365 9.304 1.00 93.75 273 ILE A O 1
ATOM 2057 N N . ASP A 1 274 ? -2.607 -11.584 7.177 1.00 94.44 274 ASP A N 1
ATOM 2058 C CA . ASP A 1 274 ? -3.016 -12.998 7.242 1.00 94.44 274 ASP A CA 1
ATOM 2059 C C . ASP A 1 274 ? -4.012 -13.327 8.367 1.00 94.44 274 ASP A C 1
ATOM 2061 O O . ASP A 1 274 ? -4.070 -14.440 8.885 1.00 94.44 274 ASP A O 1
ATOM 2065 N N . GLY A 1 275 ? -4.839 -12.343 8.730 1.00 88.19 275 GLY A N 1
ATOM 2066 C CA . GLY A 1 275 ? -5.826 -12.454 9.805 1.00 88.19 275 GLY A CA 1
ATOM 2067 C C . GLY A 1 275 ? -5.271 -12.204 11.211 1.00 88.19 275 GLY A C 1
ATOM 2068 O O . GLY A 1 275 ? -6.063 -12.096 12.147 1.00 88.19 275 GLY A O 1
ATOM 2069 N N . GLU A 1 276 ? -3.956 -12.042 11.363 1.00 90.06 276 GLU A N 1
ATOM 2070 C CA . GLU A 1 276 ? -3.322 -11.659 12.623 1.00 90.06 276 GLU A CA 1
ATOM 2071 C C . GLU A 1 276 ? -3.331 -10.138 12.782 1.00 90.06 276 GLU A C 1
ATOM 2073 O O . GLU A 1 276 ? -3.005 -9.400 11.852 1.00 90.06 276 GLU A O 1
ATOM 2078 N N . VAL A 1 277 ? -3.718 -9.651 13.963 1.00 89.50 277 VAL A N 1
ATOM 2079 C CA . VAL A 1 277 ? -3.800 -8.211 14.247 1.00 89.50 277 VAL A CA 1
ATOM 2080 C C . VAL A 1 277 ? -2.399 -7.616 14.359 1.00 89.50 277 VAL A C 1
ATOM 2082 O O . VAL A 1 277 ? -1.621 -8.016 15.222 1.00 89.50 277 VAL A O 1
ATOM 2085 N N . VAL A 1 278 ? -2.112 -6.610 13.531 1.00 86.38 278 VAL A N 1
ATOM 2086 C CA . VAL A 1 278 ? -0.827 -5.885 13.532 1.00 86.38 278 VAL A CA 1
ATOM 2087 C C . VAL A 1 278 ? -0.946 -4.475 14.107 1.00 86.38 278 VAL A C 1
ATOM 2089 O O . VAL A 1 278 ? 0.022 -3.940 14.645 1.00 86.38 278 VAL A O 1
ATOM 2092 N N . TYR A 1 279 ? -2.140 -3.877 14.044 1.00 89.00 279 TYR A N 1
ATOM 2093 C CA . TYR A 1 279 ? -2.412 -2.555 14.601 1.00 89.00 279 TYR A CA 1
ATOM 2094 C C . TYR A 1 279 ? -3.873 -2.404 15.033 1.00 89.00 279 TYR A C 1
ATOM 2096 O O . TYR A 1 279 ? -4.780 -2.932 14.388 1.00 89.00 279 TYR A O 1
ATOM 2104 N N . THR A 1 280 ? -4.100 -1.643 16.105 1.00 88.56 280 THR A N 1
ATOM 2105 C CA . THR A 1 280 ? -5.430 -1.224 16.563 1.00 88.56 280 THR A CA 1
ATOM 2106 C C . THR A 1 280 ? -5.399 0.247 16.962 1.00 88.56 280 THR A C 1
ATOM 2108 O O . THR A 1 280 ? -4.550 0.629 17.770 1.00 88.56 280 THR A O 1
ATOM 2111 N N . GLY A 1 281 ? -6.349 1.030 16.459 1.00 87.00 281 GLY A N 1
ATOM 2112 C CA . GLY A 1 281 ? -6.545 2.442 16.784 1.00 87.00 281 GLY A CA 1
ATOM 2113 C C . GLY A 1 281 ? -7.954 2.714 17.317 1.00 87.00 281 GLY A C 1
ATOM 2114 O O . GLY A 1 281 ? -8.901 1.989 16.998 1.00 87.00 281 GLY A O 1
ATOM 2115 N N . GLY A 1 282 ? -8.092 3.745 18.151 1.00 88.31 282 GLY A N 1
ATOM 2116 C CA . GLY A 1 282 ? -9.375 4.163 18.725 1.00 88.31 282 GLY A CA 1
ATOM 2117 C C . GLY A 1 282 ? -10.245 4.993 17.766 1.00 88.31 282 GLY A C 1
ATOM 2118 O O . GLY A 1 282 ? -9.816 5.321 16.657 1.00 88.31 282 GLY A O 1
ATOM 2119 N N . PRO A 1 283 ? -11.473 5.373 18.174 1.00 92.00 283 PRO A N 1
ATOM 2120 C CA . PRO A 1 283 ? -12.373 6.208 17.371 1.00 92.00 283 PRO A CA 1
ATOM 2121 C C . PRO A 1 283 ? -11.786 7.564 16.950 1.00 92.00 283 PRO A C 1
ATOM 2123 O O . PRO A 1 283 ? -12.197 8.134 15.944 1.00 92.00 283 PRO A O 1
ATOM 2126 N N . GLU A 1 284 ? -10.848 8.104 17.727 1.00 90.88 284 GLU A N 1
ATOM 2127 C CA . GLU A 1 284 ? -10.140 9.352 17.439 1.00 90.88 284 GLU A CA 1
ATOM 2128 C C . GLU A 1 284 ? -9.215 9.267 16.221 1.00 90.88 284 GLU A C 1
ATOM 2130 O O . GLU A 1 284 ? -8.822 10.305 15.695 1.00 90.88 284 GLU A O 1
ATOM 2135 N N . GLU A 1 285 ? -8.891 8.053 15.775 1.00 92.62 285 GLU A N 1
ATOM 2136 C CA . GLU A 1 285 ? -8.004 7.791 14.643 1.00 92.62 285 GLU A CA 1
ATOM 2137 C C . GLU A 1 285 ? -8.759 7.397 13.365 1.00 92.62 285 GLU A C 1
ATOM 2139 O O . GLU A 1 285 ? -8.168 6.921 12.396 1.00 92.62 285 GLU A O 1
ATOM 2144 N N . LEU A 1 286 ? -10.085 7.545 13.375 1.00 94.06 286 LEU A N 1
ATOM 2145 C CA . LEU A 1 286 ? -10.933 7.242 12.232 1.00 94.06 286 LEU A CA 1
ATOM 2146 C C . LEU A 1 286 ? -10.795 8.310 11.133 1.00 94.06 286 LEU A C 1
ATOM 2148 O O . LEU A 1 286 ? -10.607 9.492 11.427 1.00 94.06 286 LEU A O 1
ATOM 2152 N N . PRO A 1 287 ? -11.006 7.932 9.860 1.00 92.94 287 PRO A N 1
ATOM 2153 C CA . PRO A 1 287 ? -10.823 8.830 8.722 1.00 92.94 287 PRO A CA 1
ATOM 2154 C C . PRO A 1 287 ? -11.858 9.964 8.690 1.00 92.94 287 PRO A C 1
ATOM 2156 O O . PRO A 1 287 ? -11.624 11.014 8.097 1.00 92.94 287 PRO A O 1
ATOM 2159 N N . GLY A 1 288 ? -13.031 9.755 9.300 1.00 90.75 288 GLY A N 1
ATOM 2160 C CA . GLY A 1 288 ? -14.116 10.741 9.334 1.00 90.75 288 GLY A CA 1
ATOM 2161 C C . GLY A 1 288 ? -14.763 11.029 7.971 1.00 90.75 288 GLY A C 1
ATOM 2162 O O . GLY A 1 288 ? -15.570 11.952 7.869 1.00 90.75 288 GLY A O 1
ATOM 2163 N N . GLN A 1 289 ? -14.424 10.257 6.936 1.00 91.25 289 GLN A N 1
ATOM 2164 C CA . GLN A 1 289 ? -14.957 10.372 5.581 1.00 91.25 289 GLN A CA 1
ATOM 2165 C C . GLN A 1 289 ? -14.908 9.029 4.842 1.00 91.25 289 GLN A C 1
ATOM 2167 O O . GLN A 1 289 ? -14.324 8.060 5.329 1.00 91.25 289 GLN A O 1
ATOM 2172 N N . LYS A 1 290 ? -15.519 8.985 3.653 1.00 94.44 290 LYS A N 1
ATOM 2173 C CA . LYS A 1 290 ? -15.561 7.792 2.806 1.00 94.44 290 LYS A CA 1
ATOM 2174 C C . LYS A 1 290 ? -14.182 7.418 2.287 1.00 94.44 290 LYS A C 1
ATOM 2176 O O . LYS A 1 290 ? -13.522 8.240 1.653 1.00 94.44 290 LYS A O 1
ATOM 2181 N N . MET A 1 291 ? -13.828 6.150 2.465 1.00 96.25 291 MET A N 1
ATOM 2182 C CA . MET A 1 291 ? -12.579 5.574 1.972 1.00 96.25 291 MET A CA 1
ATOM 2183 C C . MET A 1 291 ? -12.850 4.585 0.834 1.00 96.25 291 MET A C 1
ATOM 2185 O O . MET A 1 291 ? -13.873 3.893 0.818 1.00 96.25 291 MET A O 1
ATOM 2189 N N . THR A 1 292 ? -11.926 4.519 -0.117 1.00 96.12 292 THR A N 1
ATOM 2190 C CA . THR A 1 292 ? -11.910 3.596 -1.258 1.00 96.12 292 THR A CA 1
ATOM 2191 C C . THR A 1 292 ? -10.574 2.862 -1.322 1.00 96.12 292 THR A C 1
ATOM 2193 O O . THR A 1 292 ? -9.607 3.311 -0.714 1.00 96.12 292 THR A O 1
ATOM 2196 N N . ALA A 1 293 ? -10.497 1.745 -2.047 1.00 97.50 293 ALA A N 1
ATOM 2197 C CA . ALA A 1 293 ? -9.233 1.033 -2.232 1.00 97.50 293 ALA A CA 1
ATOM 2198 C C . ALA A 1 293 ? -8.412 1.662 -3.368 1.00 97.50 293 ALA A C 1
ATOM 2200 O O . ALA A 1 293 ? -8.948 1.955 -4.444 1.00 97.50 293 ALA A O 1
ATOM 2201 N N . SER A 1 294 ? -7.115 1.824 -3.122 1.00 96.88 294 SER A N 1
ATOM 2202 C CA . SER A 1 294 ? -6.108 2.311 -4.064 1.00 96.88 294 SER A CA 1
ATOM 2203 C C . SER A 1 294 ? -4.874 1.415 -3.990 1.00 96.88 294 SER A C 1
ATOM 2205 O O . SER A 1 294 ? -4.498 0.952 -2.916 1.00 96.88 294 SER A O 1
ATOM 2207 N N . ILE A 1 295 ? -4.261 1.138 -5.134 1.00 98.06 295 ILE A N 1
ATOM 2208 C CA . ILE A 1 295 ? -3.060 0.311 -5.250 1.00 98.06 295 ILE A CA 1
ATOM 2209 C C . ILE A 1 295 ? -2.081 1.053 -6.149 1.00 98.06 295 ILE A C 1
ATOM 2211 O O . ILE A 1 295 ? -2.466 1.575 -7.199 1.00 98.06 295 ILE A O 1
ATOM 2215 N N . GLY A 1 296 ? -0.814 1.104 -5.754 1.00 96.81 296 GLY A N 1
ATOM 2216 C CA . GLY A 1 296 ? 0.216 1.757 -6.547 1.00 96.81 296 GLY A CA 1
ATOM 2217 C C . GLY A 1 296 ? 1.593 1.169 -6.313 1.00 96.81 296 GLY A C 1
ATOM 2218 O O . GLY A 1 296 ? 1.878 0.621 -5.255 1.00 96.81 296 GLY A O 1
ATOM 2219 N N . VAL A 1 297 ? 2.459 1.316 -7.307 1.00 97.25 297 VAL A N 1
ATOM 2220 C CA . VAL A 1 297 ? 3.891 1.058 -7.186 1.00 97.25 297 VAL A CA 1
ATOM 2221 C C . VAL A 1 297 ? 4.625 2.370 -7.403 1.00 97.25 297 VAL A C 1
ATOM 2223 O O . VAL A 1 297 ? 4.629 2.934 -8.498 1.00 97.25 297 VAL A O 1
ATOM 2226 N N . PHE A 1 298 ? 5.222 2.872 -6.328 1.00 94.62 298 PHE A N 1
ATOM 2227 C CA . PHE A 1 298 ? 5.922 4.143 -6.280 1.00 94.62 298 PHE A CA 1
ATOM 2228 C C . PHE A 1 298 ? 7.402 3.947 -6.596 1.00 94.62 298 PHE A C 1
ATOM 2230 O O . PHE A 1 298 ? 8.034 2.980 -6.182 1.00 94.62 298 PHE A O 1
ATOM 2237 N N . VAL A 1 299 ? 7.973 4.909 -7.312 1.00 94.94 299 VAL A N 1
ATOM 2238 C CA . VAL A 1 299 ? 9.400 4.953 -7.628 1.00 94.94 299 VAL A CA 1
ATOM 2239 C C . VAL A 1 299 ? 10.065 5.972 -6.717 1.00 94.94 299 VAL A C 1
ATOM 2241 O O . VAL A 1 299 ? 9.617 7.119 -6.633 1.00 94.94 299 VAL A O 1
ATOM 2244 N N . GLY A 1 300 ? 11.160 5.577 -6.075 1.00 91.62 300 GLY A N 1
ATOM 2245 C CA . GLY A 1 300 ? 11.964 6.470 -5.259 1.00 91.62 300 GLY A CA 1
ATOM 2246 C C . GLY A 1 300 ? 12.535 7.636 -6.063 1.00 91.62 300 GLY A C 1
ATOM 2247 O O . GLY A 1 300 ? 13.139 7.471 -7.123 1.00 91.62 300 GLY A O 1
ATOM 2248 N N . THR A 1 301 ? 12.371 8.845 -5.538 1.00 87.75 301 THR A N 1
ATOM 2249 C CA . THR A 1 301 ? 12.876 10.087 -6.128 1.00 87.75 301 THR A CA 1
ATOM 2250 C C . THR A 1 301 ? 13.694 10.864 -5.109 1.00 87.75 301 THR A C 1
ATOM 2252 O O . THR A 1 301 ? 13.750 10.519 -3.932 1.00 87.75 301 THR A O 1
ATOM 2255 N N . TRP A 1 302 ? 14.292 11.984 -5.528 1.00 78.94 302 TRP A N 1
ATOM 2256 C CA . TRP A 1 302 ? 14.973 12.890 -4.599 1.00 78.94 302 TRP A CA 1
ATOM 2257 C C . TRP A 1 302 ? 14.054 13.459 -3.505 1.00 78.94 302 TRP A C 1
ATOM 2259 O O . TRP A 1 302 ? 14.530 13.798 -2.425 1.00 78.94 302 TRP A O 1
ATOM 2269 N N . ALA A 1 303 ? 12.747 13.548 -3.763 1.00 79.44 303 ALA A N 1
ATOM 2270 C CA . ALA A 1 303 ? 11.772 14.030 -2.789 1.00 79.44 303 ALA A CA 1
ATOM 2271 C C . ALA A 1 303 ? 11.397 12.963 -1.747 1.00 79.44 303 ALA A C 1
ATOM 2273 O O . ALA A 1 303 ? 10.965 13.321 -0.656 1.00 79.44 303 ALA A O 1
ATOM 2274 N N . THR A 1 304 ? 11.576 11.675 -2.061 1.00 76.88 304 THR A N 1
ATOM 2275 C CA . THR A 1 304 ? 11.114 10.560 -1.219 1.00 76.88 304 THR A CA 1
ATOM 2276 C C . THR A 1 304 ? 12.239 9.795 -0.539 1.00 76.88 304 THR A C 1
ATOM 2278 O O . THR A 1 304 ? 11.933 8.883 0.211 1.00 76.88 304 THR A O 1
ATOM 2281 N N . GLN A 1 305 ? 13.517 10.144 -0.742 1.00 69.25 305 GLN A N 1
ATOM 2282 C CA . GLN A 1 305 ? 14.672 9.358 -0.249 1.00 69.25 305 GLN A CA 1
ATOM 2283 C C . GLN A 1 305 ? 14.695 9.107 1.260 1.00 69.25 305 GLN A C 1
ATOM 2285 O O . GLN A 1 305 ? 15.377 8.192 1.712 1.00 69.25 305 GLN A O 1
ATOM 2290 N N . GLY A 1 306 ? 13.991 9.931 2.041 1.00 67.00 306 GLY A N 1
ATOM 2291 C CA . GLY A 1 306 ? 13.820 9.714 3.477 1.00 67.00 306 GLY A CA 1
ATOM 2292 C C . GLY A 1 306 ? 12.874 8.560 3.828 1.00 67.00 306 GLY A C 1
ATOM 2293 O O . GLY A 1 306 ? 12.839 8.170 4.986 1.00 67.00 306 GLY A O 1
ATOM 2294 N N . TRP A 1 307 ? 12.122 8.039 2.857 1.00 74.12 307 TRP A N 1
ATOM 2295 C CA . TRP A 1 307 ? 11.154 6.947 2.999 1.00 74.12 307 TRP A CA 1
ATOM 2296 C C . TRP A 1 307 ? 11.414 5.829 1.980 1.00 74.12 307 TRP A C 1
ATOM 2298 O O . TRP A 1 307 ? 11.674 4.698 2.370 1.00 74.12 307 TRP A O 1
ATOM 2308 N N . VAL A 1 308 ? 11.461 6.166 0.686 1.00 81.06 308 VAL A N 1
ATOM 2309 C CA . VAL A 1 308 ? 11.776 5.252 -0.424 1.00 81.06 308 VAL A CA 1
ATOM 2310 C C . VAL A 1 308 ? 13.113 5.664 -1.041 1.00 81.06 308 VAL A C 1
ATOM 2312 O O . VAL A 1 308 ? 13.197 6.765 -1.605 1.00 81.06 308 VAL A O 1
ATOM 2315 N N . PRO A 1 309 ? 14.167 4.830 -0.953 1.00 83.94 309 PRO A N 1
ATOM 2316 C CA . PRO A 1 309 ? 15.475 5.166 -1.503 1.00 83.94 309 PRO A CA 1
ATOM 2317 C C . PRO A 1 309 ? 15.428 5.250 -3.035 1.00 83.94 309 PRO A C 1
ATOM 2319 O O . PRO A 1 309 ? 14.459 4.840 -3.661 1.00 83.94 309 PRO A O 1
ATOM 2322 N N . LEU A 1 310 ? 16.470 5.787 -3.671 1.00 87.50 310 LEU A N 1
ATOM 2323 C CA . LEU A 1 310 ? 16.522 5.800 -5.136 1.00 87.50 310 LEU A CA 1
ATOM 2324 C C . LEU A 1 310 ? 16.718 4.385 -5.705 1.00 87.50 310 LEU A C 1
ATOM 2326 O O . LEU A 1 310 ? 17.446 3.593 -5.093 1.00 87.50 310 LEU A O 1
ATOM 2330 N N . PRO A 1 311 ? 16.162 4.103 -6.898 1.00 91.62 311 PRO A N 1
ATOM 2331 C CA . PRO A 1 311 ? 16.638 3.015 -7.741 1.00 91.62 311 PRO A CA 1
ATOM 2332 C C . PRO A 1 311 ? 18.139 3.145 -8.028 1.00 91.62 311 PRO A C 1
ATOM 2334 O O . PRO A 1 311 ? 18.652 4.260 -8.178 1.00 91.62 311 PRO A O 1
ATOM 2337 N N . ASP A 1 312 ? 18.834 2.018 -8.139 1.00 89.00 312 ASP A N 1
ATOM 2338 C CA . ASP A 1 312 ? 20.259 1.950 -8.475 1.00 89.00 312 ASP A CA 1
ATOM 2339 C C . ASP A 1 312 ? 20.545 0.828 -9.491 1.00 89.00 312 ASP A C 1
ATOM 2341 O O . ASP A 1 312 ? 19.627 0.287 -10.108 1.00 89.00 312 ASP A O 1
ATOM 2345 N N . GLU A 1 313 ? 21.819 0.489 -9.719 1.00 91.19 313 GLU A N 1
ATOM 2346 C CA . GLU A 1 313 ? 22.191 -0.573 -10.664 1.00 91.19 313 GLU A CA 1
ATOM 2347 C C . GLU A 1 313 ? 21.679 -1.980 -10.299 1.00 91.19 313 GLU A C 1
ATOM 2349 O O . GLU A 1 313 ? 21.804 -2.897 -11.113 1.00 91.19 313 GLU A O 1
ATOM 2354 N N . THR A 1 314 ? 21.147 -2.172 -9.089 1.00 92.81 314 THR A N 1
ATOM 2355 C CA . THR A 1 314 ? 20.561 -3.437 -8.632 1.00 92.81 314 THR A CA 1
ATOM 2356 C C . THR A 1 314 ? 19.055 -3.511 -8.867 1.00 92.81 314 THR A C 1
ATOM 2358 O O . THR A 1 314 ? 18.502 -4.611 -8.830 1.00 92.81 314 THR A O 1
ATOM 2361 N N . THR A 1 315 ? 18.395 -2.382 -9.149 1.00 94.88 315 THR A N 1
ATOM 2362 C CA . THR A 1 315 ? 16.959 -2.347 -9.441 1.00 94.88 315 THR A CA 1
ATOM 2363 C C . THR A 1 315 ? 16.675 -3.052 -10.777 1.00 94.88 315 THR A C 1
ATOM 2365 O O . THR A 1 315 ? 17.255 -2.663 -11.796 1.00 94.88 315 THR A O 1
ATOM 2368 N N . PRO A 1 316 ? 15.801 -4.077 -10.809 1.00 96.00 316 PRO A N 1
ATOM 2369 C CA . PRO A 1 316 ? 15.399 -4.740 -12.049 1.00 96.00 316 PRO A CA 1
ATOM 2370 C C . PRO A 1 316 ? 14.621 -3.808 -12.981 1.00 96.00 316 PRO A C 1
ATOM 2372 O O . PRO A 1 316 ? 13.869 -2.961 -12.516 1.00 96.00 316 PRO A O 1
ATOM 2375 N N . GLU A 1 317 ? 14.729 -4.023 -14.296 1.00 97.75 317 GLU A N 1
ATOM 2376 C CA . GLU A 1 317 ? 14.034 -3.199 -15.303 1.00 97.75 317 GLU A CA 1
ATOM 2377 C C . GLU A 1 317 ? 12.502 -3.248 -15.189 1.00 97.75 317 GLU A C 1
ATOM 2379 O O . GLU A 1 317 ? 11.830 -2.323 -15.632 1.00 97.75 317 GLU A O 1
ATOM 2384 N N . HIS A 1 318 ? 11.957 -4.315 -14.608 1.00 97.81 318 HIS A N 1
ATOM 2385 C CA . HIS A 1 318 ? 10.533 -4.504 -14.361 1.00 97.81 318 HIS A CA 1
ATOM 2386 C C . HIS A 1 318 ? 10.353 -5.059 -12.952 1.00 97.81 318 HIS A C 1
ATOM 2388 O O . HIS A 1 318 ? 11.025 -6.030 -12.592 1.00 97.81 318 HIS A O 1
ATOM 2394 N N . VAL A 1 319 ? 9.460 -4.447 -12.177 1.00 96.81 319 VAL A N 1
ATOM 2395 C CA . VAL A 1 319 ? 9.174 -4.843 -10.797 1.00 96.81 319 VAL A CA 1
ATOM 2396 C C . VAL A 1 319 ? 7.667 -4.829 -10.560 1.00 96.81 319 VAL A C 1
ATOM 2398 O O . VAL A 1 319 ? 7.042 -3.773 -10.697 1.00 96.81 319 VAL A O 1
ATOM 2401 N N . GLY A 1 320 ? 7.089 -5.988 -10.234 1.00 96.62 320 GLY A N 1
ATOM 2402 C CA . GLY A 1 320 ? 5.646 -6.184 -10.120 1.00 96.62 320 GLY A CA 1
ATOM 2403 C C . GLY A 1 320 ? 5.125 -6.257 -8.683 1.00 96.62 320 GLY A C 1
ATOM 2404 O O . GLY A 1 320 ? 5.669 -6.947 -7.822 1.00 96.62 320 GLY A O 1
ATOM 2405 N N . LEU A 1 321 ? 4.003 -5.581 -8.437 1.00 97.69 321 LEU A N 1
ATOM 2406 C CA . LEU A 1 321 ? 3.058 -5.900 -7.371 1.00 97.69 321 LEU A CA 1
ATOM 2407 C C . LEU A 1 321 ? 1.933 -6.741 -7.976 1.00 97.69 321 LEU A C 1
ATOM 2409 O O . LEU A 1 321 ? 1.220 -6.277 -8.866 1.00 97.69 321 LEU A O 1
ATOM 2413 N N . HIS A 1 322 ? 1.760 -7.955 -7.466 1.00 98.25 322 HIS A N 1
ATOM 2414 C CA . HIS A 1 322 ? 0.773 -8.919 -7.940 1.00 98.25 322 HIS A CA 1
ATOM 2415 C C . HIS A 1 322 ? -0.377 -9.009 -6.949 1.00 98.25 322 HIS A C 1
ATOM 2417 O O . HIS A 1 322 ? -0.151 -9.158 -5.747 1.00 98.25 322 HIS A O 1
ATOM 2423 N N . VAL A 1 323 ? -1.608 -8.941 -7.441 1.00 98.75 323 VAL A N 1
ATOM 2424 C CA . VAL A 1 323 ? -2.820 -8.888 -6.623 1.00 98.75 323 VAL A CA 1
ATOM 2425 C C . VAL A 1 323 ? -3.805 -9.947 -7.104 1.00 98.75 323 VAL A C 1
ATOM 2427 O O . VAL A 1 323 ? -4.284 -9.895 -8.231 1.00 98.75 323 VAL A O 1
ATOM 2430 N N . ASP A 1 324 ? -4.131 -10.886 -6.223 1.00 97.62 324 ASP A N 1
ATOM 2431 C CA . ASP A 1 324 ? -5.074 -11.981 -6.477 1.00 97.62 324 ASP A CA 1
ATOM 2432 C C . ASP A 1 324 ? -6.518 -11.487 -6.365 1.00 97.62 324 ASP A C 1
ATOM 2434 O O . ASP A 1 324 ? -7.354 -11.747 -7.221 1.00 97.62 324 ASP A O 1
ATOM 2438 N N . TYR A 1 325 ? -6.822 -10.708 -5.325 1.00 97.25 325 TYR A N 1
ATOM 2439 C CA . TYR A 1 325 ? -8.131 -10.075 -5.219 1.00 97.25 325 TYR A CA 1
ATOM 2440 C C . TYR A 1 325 ? -8.112 -8.795 -4.395 1.00 97.25 325 TYR A C 1
ATOM 2442 O O . TYR A 1 325 ? -7.273 -8.595 -3.513 1.00 97.25 325 TYR A O 1
ATOM 2450 N N . VAL A 1 326 ? -9.131 -7.973 -4.640 1.00 98.44 326 VAL A N 1
ATOM 2451 C CA . VAL A 1 326 ? -9.507 -6.816 -3.825 1.00 98.44 326 VAL A CA 1
ATOM 2452 C C . VAL A 1 326 ? -10.959 -6.967 -3.401 1.00 98.44 326 VAL A C 1
ATOM 2454 O O . VAL A 1 326 ? -11.847 -7.153 -4.233 1.00 98.44 326 VAL A O 1
ATOM 2457 N N . LYS A 1 327 ? -11.230 -6.836 -2.105 1.00 97.00 327 LYS A N 1
ATOM 2458 C CA . LYS A 1 327 ? -12.577 -6.879 -1.533 1.00 97.00 327 LYS A CA 1
ATOM 2459 C C . LYS A 1 327 ? -12.811 -5.651 -0.662 1.00 97.00 327 LYS A C 1
ATOM 2461 O O . LYS A 1 327 ? -12.005 -5.341 0.210 1.00 97.00 327 LYS A O 1
ATOM 2466 N N . VAL A 1 328 ? -13.947 -4.987 -0.872 1.00 97.44 328 VAL A N 1
ATOM 2467 C CA . VAL A 1 328 ? -14.434 -3.919 0.010 1.00 97.44 328 VAL A CA 1
ATOM 2468 C C . VAL A 1 328 ? -15.799 -4.299 0.555 1.00 97.44 328 VAL A C 1
ATOM 2470 O O . VAL A 1 328 ? -16.722 -4.655 -0.188 1.00 97.44 328 VAL A O 1
ATOM 2473 N N . GLU A 1 329 ? -15.930 -4.203 1.867 1.00 95.62 329 GLU A N 1
ATOM 2474 C CA . GLU A 1 329 ? -17.148 -4.500 2.603 1.00 95.62 329 GLU A CA 1
ATOM 2475 C C . GLU A 1 329 ? -17.618 -3.254 3.351 1.00 95.62 329 GLU A C 1
ATOM 2477 O O . GLU A 1 329 ? -16.815 -2.514 3.910 1.00 95.62 329 GLU A O 1
ATOM 2482 N N . GLU A 1 330 ? -18.925 -3.020 3.361 1.00 95.62 330 GLU A N 1
ATOM 2483 C CA . GLU A 1 330 ? -19.573 -1.944 4.106 1.00 95.62 330 GLU A CA 1
ATOM 2484 C C . GLU A 1 330 ? -20.089 -2.497 5.435 1.00 95.62 330 GLU A C 1
ATOM 2486 O O . GLU A 1 330 ? -20.730 -3.554 5.468 1.00 95.62 330 GLU A O 1
ATOM 2491 N N . TRP A 1 331 ? -19.828 -1.786 6.529 1.00 94.56 331 TRP A N 1
ATOM 2492 C CA . TRP A 1 331 ? -20.376 -2.123 7.840 1.00 94.56 331 TRP A CA 1
ATOM 2493 C C . TRP A 1 331 ? -21.872 -1.788 7.897 1.00 94.56 331 TRP A C 1
ATOM 2495 O O . TRP A 1 331 ? -22.284 -0.677 7.569 1.00 94.56 331 TRP A O 1
ATOM 2505 N N . ILE A 1 332 ? -22.699 -2.741 8.335 1.00 92.25 332 ILE A N 1
ATOM 2506 C CA . ILE A 1 332 ? -24.168 -2.608 8.369 1.00 92.25 332 ILE A CA 1
ATOM 2507 C C . ILE A 1 332 ? -24.756 -2.599 9.790 1.00 92.25 332 ILE A C 1
ATOM 2509 O O . ILE A 1 332 ? -25.977 -2.648 9.945 1.00 92.25 332 ILE A O 1
ATOM 2513 N N . GLY A 1 333 ? -23.914 -2.508 10.823 1.00 84.62 333 GLY A N 1
ATOM 2514 C CA . GLY A 1 333 ? -24.347 -2.444 12.221 1.00 84.62 333 GLY A CA 1
ATOM 2515 C C . GLY A 1 333 ? -24.249 -3.764 12.988 1.00 84.62 333 GLY A C 1
ATOM 2516 O O . GLY A 1 333 ? -24.158 -4.846 12.399 1.00 84.62 333 GLY A O 1
ATOM 2517 N N . GLY A 1 334 ? -24.282 -3.656 14.320 1.00 72.25 334 GLY A N 1
ATOM 2518 C CA . GLY A 1 334 ? -24.261 -4.759 15.286 1.00 72.25 334 GLY A CA 1
ATOM 2519 C C . GLY A 1 334 ? -24.665 -4.292 16.670 1.00 72.25 334 GLY A C 1
ATOM 2520 O O . GLY A 1 334 ? -24.050 -3.310 17.129 1.00 72.25 334 GLY A O 1
#

Foldseek 3Di:
DDEAEDEDDPWEEEAEDEAPPFHYEYEDDDFLTYAYHLPPADWFWDWDQDPVRWIWIWIANYPDRRIYIYTNDDQDGNCRRHHRDDDGDDDDDDPPPDDDDDDDPDADKAWPDKDQLPDWPDPVQFPFWDAAADPLRATEDSVQWTRDDRKTKWKWAQDPVRDIHKTKTWRAAAQPFDFAQFWKKKWKWAWFQAAQKKKWKKWAFRHDNQDPDIWTLFIDQHSQQQKTKTKGWEQPPVNPSDTDMDIFMDGDNRRDIWMWMWGGDCQWIFIDINNHTRDTGGNRSRHSHTITIMIMMDGHDPSCCSRGNHHDPGGDRMIIMITSMIIIIYGDGD

Organism: NCBI:txid2041189

Secondary structure (DSSP, 8-state):
-PPEEE---SS--EEE--TT--EEEETT--BTTBEEE-TTSPPEEEEEE-TTS-EEEEEE-SSTT-EEEEET--S--HHHHHSTTPPPPPPPP---S----PPPS-SEEEEEEEE---STT--TT--EE--EE-TTS-EE-GGGEEEETTEEEEEEEE-TTS-EEBEEEES--STT---BSSEEEEEEEEE---TTEEEEEEEEESS---PSPEEEEEEE-STT--EEEEEEEEE-TT-SS-EEEEEEEEE--TTS-EEEEEEEETTEEEEEETTEEEEEE-GGGS-SS-EEEEEEEEEP-TTTTTTSPPP-TTS-SEEEEEEEEEEEEEEEE-

InterPro domains:
  IPR000757 Beta-glucanase-like, N-terminal domain [PF00722] (140-306)
  IPR000757 Beta-glucanase-like, N-terminal domain [PS51762] (95-334)
  IPR013320 Concanavalin A-like lectin/glucanase domain superfamily [SSF49899] (102-329)
  IPR050546 Glycosyl Hydrolase Family 16 [PTHR10963] (97-329)

pLDDT: mean 83.34, std 16.63, range [26.77, 98.81]

Sequence (334 aa):
MTATRLRATDGADSFAFAAGDGRAVITNFEVGVDSLASGPYGAVVREVIRADGVPVTIYRYGWGDDVVRLPGVSGVTREQLEQPGGAPPAAPADPGTGGAVPPGPGGAFRTVFYDGFDVDGDLSRWKAIMQGPHHSGMWWNPDGVKVRDGELEVSADLQDNGYYTGAGLAIDFGPDAFGVDYGRIEVRAKWDAAQGIAPAIMGWPSAADAWPPEFDLMEVVDADGQWVATTNHWQGPGGNGDDAYRTAWTEIDSTDWHTYAVQWTPEGVVYTIDGEVVYTGGPEELPGQKMTASIGVFVGTWATQGWVPLPDETTPEHVGLHVDYVKVEEWIGG

Radius of gyration: 21.67 Å; chains: 1; bounding box: 59×44×59 Å